Protein AF-0000000086495691 (afdb_homodimer)

Solvent-accessible surface area (backbone atoms only — not comparable to full-atom values): 23173 Å² total; per-residue (Å²): 130,81,84,88,85,72,101,74,79,90,79,76,67,98,78,79,93,77,73,92,77,75,76,81,82,72,72,68,69,74,76,72,79,73,73,76,69,79,69,71,74,72,60,73,50,77,69,50,54,50,49,50,48,52,53,35,53,52,53,43,46,58,61,35,31,9,82,82,82,68,39,54,34,50,71,20,23,19,36,39,56,63,48,57,54,24,21,24,16,57,48,33,48,56,29,66,34,91,81,71,68,43,51,45,39,91,83,81,54,50,74,47,57,33,38,15,44,28,60,51,53,34,54,42,36,56,40,46,33,73,77,34,58,87,60,44,74,53,69,71,55,53,53,53,31,59,72,48,34,71,79,68,96,57,48,55,43,50,48,66,59,52,47,42,72,73,59,44,66,66,65,71,72,61,69,82,68,80,80,79,79,78,82,80,80,81,74,81,79,131,128,85,81,87,81,82,85,71,72,93,71,79,69,85,75,71,90,79,72,84,76,75,68,71,70,73,64,71,64,72,71,73,76,71,71,75,68,76,71,68,72,71,58,72,53,78,69,52,53,52,50,50,47,51,52,33,52,51,53,44,48,59,60,35,31,10,80,83,82,67,40,54,34,51,70,19,23,19,35,40,54,64,47,58,53,25,21,24,15,56,48,33,48,57,29,66,34,90,80,72,67,42,50,46,40,92,84,82,54,50,74,47,57,32,38,16,44,28,62,52,54,33,52,41,35,56,41,46,34,74,76,35,58,88,62,43,74,52,68,71,56,52,53,53,30,57,70,46,34,71,77,67,98,56,47,54,43,51,48,68,60,53,46,42,71,72,60,44,66,66,65,70,73,62,70,81,68,80,80,80,80,77,80,81,80,80,75,78,79,130

Structure (mmCIF, N/CA/C/O backbone):
data_AF-0000000086495691-model_v1
#
loop_
_entity.id
_entity.type
_entity.pdbx_description
1 polymer 'RING-type domain-containing protein'
#
loop_
_atom_site.group_PDB
_atom_site.id
_atom_site.type_symbol
_atom_site.label_atom_id
_atom_site.label_alt_id
_atom_site.label_comp_id
_atom_site.label_asym_id
_atom_site.label_entity_id
_atom_site.label_seq_id
_atom_site.pdbx_PDB_ins_code
_atom_site.Cartn_x
_atom_site.Cartn_y
_atom_site.Cartn_z
_atom_site.occupancy
_atom_site.B_iso_or_equiv
_atom_site.auth_seq_id
_atom_site.auth_comp_id
_atom_site.auth_asym_id
_atom_site.auth_atom_id
_atom_site.pdbx_PDB_model_num
ATOM 1 N N . MET A 1 1 ? 31.141 -42.781 85.125 1 20.14 1 MET A N 1
ATOM 2 C CA . MET A 1 1 ? 31.484 -44.062 84.562 1 20.14 1 MET A CA 1
ATOM 3 C C . MET A 1 1 ? 30.828 -44.25 83.188 1 20.14 1 MET A C 1
ATOM 5 O O . MET A 1 1 ? 31.188 -45.188 82.438 1 20.14 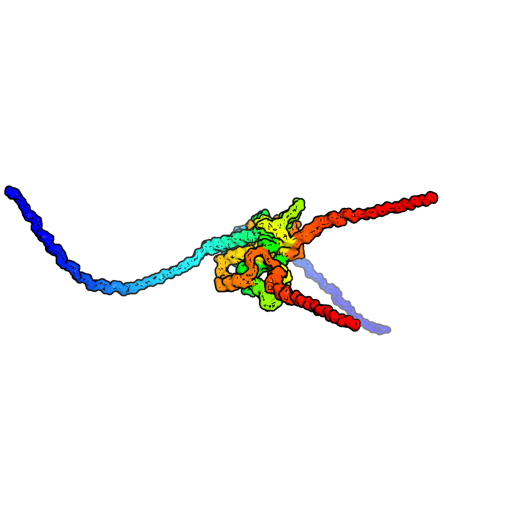1 MET A O 1
ATOM 9 N N . MET A 1 2 ? 29.578 -43.781 83.125 1 19.11 2 MET A N 1
ATOM 10 C CA . MET A 1 2 ? 28.844 -44.812 82.375 1 19.11 2 MET A CA 1
ATOM 11 C C . MET A 1 2 ? 29.406 -44.938 80.938 1 19.11 2 MET A C 1
ATOM 13 O O . MET A 1 2 ? 30.094 -44.031 80.438 1 19.11 2 MET A O 1
ATOM 17 N N . GLY A 1 3 ? 28.469 -45.281 80 1 18.02 3 GLY A N 1
ATOM 18 C CA . GLY A 1 3 ? 28.328 -46.469 79.188 1 18.02 3 GLY A CA 1
ATOM 19 C C . GLY A 1 3 ? 29.031 -46.344 77.812 1 18.02 3 GLY A C 1
ATOM 20 O O . GLY A 1 3 ? 29.453 -45.25 77.438 1 18.02 3 GLY A O 1
ATOM 21 N N . ASP A 1 4 ? 28.5 -47 76.812 1 19.67 4 ASP A N 1
ATOM 22 C CA . ASP A 1 4 ? 28.812 -48.156 76 1 19.67 4 ASP A CA 1
ATOM 23 C C . ASP A 1 4 ? 29.469 -47.781 74.688 1 19.67 4 ASP A C 1
ATOM 25 O O . ASP A 1 4 ? 29.453 -46.625 74.312 1 19.67 4 ASP A O 1
ATOM 29 N N . LEU A 1 5 ? 29.062 -48.375 73.5 1 20.38 5 LEU A N 1
ATOM 30 C CA . LEU A 1 5 ? 29.547 -49.469 72.625 1 20.38 5 LEU A CA 1
ATOM 31 C C . LEU A 1 5 ? 30 -48.906 71.25 1 20.38 5 LEU A C 1
ATOM 33 O O . LEU A 1 5 ? 31.125 -49.125 70.812 1 20.38 5 LEU A O 1
ATOM 37 N N . ASP A 1 6 ? 29.078 -48.969 70.125 1 16.78 6 ASP A N 1
ATOM 38 C CA . ASP A 1 6 ? 29.219 -49.969 69.125 1 16.78 6 ASP A CA 1
ATOM 39 C C . ASP A 1 6 ? 29.828 -49.375 67.812 1 16.78 6 ASP A C 1
ATOM 41 O O . ASP A 1 6 ? 30.469 -50.094 67.062 1 16.78 6 ASP A O 1
ATOM 45 N N . LEU A 1 7 ? 29.359 -48.062 67.25 1 20.22 7 LEU A N 1
ATOM 46 C CA . LEU A 1 7 ? 28.938 -48.125 65.875 1 20.22 7 LEU A CA 1
ATOM 47 C C . LEU A 1 7 ? 30.125 -48.219 64.938 1 20.22 7 LEU A C 1
ATOM 49 O O . LEU A 1 7 ? 30.891 -47.281 64.812 1 20.22 7 LEU A O 1
ATOM 53 N N . LEU A 1 8 ? 30.766 -49.312 64.562 1 20.94 8 LEU A N 1
ATOM 54 C CA . LEU A 1 8 ? 31.938 -50.031 64.062 1 20.94 8 LEU A CA 1
ATOM 55 C C . LEU A 1 8 ? 32.156 -49.719 62.594 1 20.94 8 LEU A C 1
ATOM 57 O O . LEU A 1 8 ? 33.25 -49.375 62.188 1 20.94 8 LEU A O 1
ATOM 61 N N . GLU A 1 9 ? 31.375 -50.375 61.562 1 19.28 9 GLU A N 1
ATOM 62 C CA . GLU A 1 9 ? 31.875 -51.344 60.594 1 19.28 9 GLU A CA 1
ATOM 63 C C . GLU A 1 9 ? 32.344 -50.656 59.312 1 19.28 9 GLU A C 1
ATOM 65 O O . GLU A 1 9 ? 33.438 -50.969 58.812 1 19.28 9 GLU A O 1
ATOM 70 N N . MET A 1 10 ? 31.422 -50.031 58.281 1 19.59 10 MET A N 1
ATOM 71 C CA . MET A 1 10 ? 31.281 -50.625 56.938 1 19.59 10 MET A CA 1
ATOM 72 C C . MET A 1 10 ? 32.281 -50 55.969 1 19.59 10 MET A C 1
ATOM 74 O O . MET A 1 10 ? 32.031 -49.938 54.781 1 19.59 10 MET A O 1
ATOM 78 N N . LYS A 1 11 ? 33.469 -49.438 56.219 1 19.22 11 LYS A N 1
ATOM 79 C CA . LYS A 1 11 ? 34.344 -48.656 55.375 1 19.22 11 LYS A CA 1
ATOM 80 C C . LYS A 1 11 ? 34.844 -49.438 54.188 1 19.22 11 LYS A C 1
ATOM 82 O O . LYS A 1 11 ? 35.531 -48.906 53.312 1 19.22 11 LYS A O 1
ATOM 87 N N . ARG A 1 12 ? 35.031 -50.812 54.281 1 19.59 12 ARG A N 1
ATOM 88 C CA . ARG A 1 12 ? 36.25 -51.375 53.656 1 19.59 12 ARG A CA 1
ATOM 89 C C . ARG A 1 12 ? 36.094 -51.469 52.125 1 19.59 12 ARG A C 1
ATOM 91 O O . ARG A 1 12 ? 37.094 -51.312 51.406 1 19.59 12 ARG A O 1
ATOM 98 N N . VAL A 1 13 ? 34.938 -52.031 51.5 1 21.47 13 VAL A N 1
ATOM 99 C CA . VAL A 1 13 ? 35.219 -53.156 50.625 1 21.47 13 VAL A CA 1
ATOM 100 C C . VAL A 1 13 ? 35.531 -52.656 49.219 1 21.47 13 VAL A C 1
ATOM 102 O O . VAL A 1 13 ? 36.031 -53.406 48.375 1 21.47 13 VAL A O 1
ATOM 105 N N . MET A 1 14 ? 35.031 -51.531 48.562 1 22.66 14 MET A N 1
ATOM 106 C CA . MET A 1 14 ? 34.594 -51.844 47.188 1 22.66 14 MET A CA 1
ATOM 107 C C . MET A 1 14 ? 35.781 -52 46.281 1 22.66 14 MET A C 1
ATOM 109 O O . MET A 1 14 ? 36.531 -51.062 46.062 1 22.66 14 MET A O 1
ATOM 113 N N . SER A 1 15 ? 36.406 -53.281 46.031 1 21.69 15 SER A N 1
ATOM 114 C CA . SER A 1 15 ? 37.594 -53.969 45.562 1 21.69 15 SER A CA 1
ATOM 115 C C . SER A 1 15 ? 37.812 -53.719 44.062 1 21.69 15 SER A C 1
ATOM 117 O O . SER A 1 15 ? 38.906 -53.312 43.656 1 21.69 15 SER A O 1
ATOM 119 N N . THR A 1 16 ? 37.375 -54.594 43.094 1 22.39 16 THR A N 1
ATOM 120 C CA . THR A 1 16 ? 38.125 -55.5 42.219 1 22.39 16 THR A CA 1
ATOM 121 C C . THR A 1 16 ? 38.188 -54.969 40.812 1 22.39 16 THR A C 1
ATOM 123 O O . THR A 1 16 ? 39.156 -55.219 40.094 1 22.39 16 THR A O 1
ATOM 126 N N . GLU A 1 17 ? 37.125 -54.562 39.906 1 23.66 17 GLU A N 1
ATOM 127 C CA . GLU A 1 17 ? 36.906 -55.188 38.625 1 23.66 17 GLU A CA 1
ATOM 128 C C . GLU A 1 17 ? 37.656 -54.469 37.531 1 23.66 17 GLU A C 1
ATOM 130 O O . GLU A 1 17 ? 37.188 -53.438 37 1 23.66 17 GLU A O 1
ATOM 135 N N . ALA A 1 18 ? 38.969 -54.062 37.531 1 25.33 18 ALA A N 1
ATOM 136 C CA . ALA A 1 18 ? 39.688 -53.156 36.625 1 25.33 18 ALA A CA 1
ATOM 137 C C . ALA A 1 18 ? 40.031 -53.844 35.312 1 25.33 18 ALA A C 1
ATOM 139 O O . ALA A 1 18 ? 40.625 -53.25 34.406 1 25.33 18 ALA A O 1
ATOM 140 N N . THR A 1 19 ? 39.906 -55.25 35.219 1 24.48 19 THR A N 1
ATOM 141 C CA . THR A 1 19 ? 40.938 -55.875 34.375 1 24.48 19 THR A CA 1
ATOM 142 C C . THR A 1 19 ? 40.656 -55.625 32.906 1 24.48 19 THR A C 1
ATOM 144 O O . THR A 1 19 ? 41.594 -55.406 32.125 1 24.48 19 THR A O 1
ATOM 147 N N . SER A 1 20 ? 39.469 -55.938 32.219 1 24.11 20 SER A N 1
ATOM 148 C CA . SER A 1 20 ? 39.375 -56.656 30.969 1 24.11 20 SER A CA 1
ATOM 149 C C . SER A 1 20 ? 39.562 -55.75 29.766 1 24.11 20 SER A C 1
ATOM 151 O O . SER A 1 20 ? 38.625 -55.062 29.328 1 24.11 20 SER A O 1
ATOM 153 N N . ALA A 1 21 ? 40.656 -54.906 29.562 1 25.94 21 ALA A N 1
ATOM 154 C CA . ALA A 1 21 ? 41 -53.875 28.562 1 25.94 21 ALA A CA 1
ATOM 155 C C . ALA A 1 21 ? 41.312 -54.531 27.219 1 25.94 21 ALA A C 1
ATOM 157 O O . ALA A 1 21 ? 41.625 -53.812 26.25 1 25.94 21 ALA A O 1
ATOM 158 N N . GLU A 1 22 ? 41.562 -55.875 27.25 1 24.34 22 GLU A N 1
ATOM 159 C CA . GLU A 1 22 ? 42.438 -56.375 26.203 1 24.34 22 GLU A CA 1
ATOM 160 C C . GLU A 1 22 ? 41.812 -56.219 24.812 1 24.34 22 GLU A C 1
ATOM 162 O O . GLU A 1 22 ? 42.5 -55.844 23.859 1 24.34 22 GLU A O 1
ATOM 167 N N . GLU A 1 23 ? 40.75 -56.969 24.469 1 24.14 23 GLU A N 1
ATOM 168 C CA . GLU A 1 23 ? 40.656 -57.719 23.203 1 24.14 23 GLU A CA 1
ATOM 169 C C . GLU A 1 23 ? 40.281 -56.781 22.047 1 24.14 23 GLU A C 1
ATOM 171 O O . GLU A 1 23 ? 40.906 -56.844 20.984 1 24.14 23 GLU A O 1
ATOM 176 N N . GLU A 1 24 ? 39.031 -56.344 21.797 1 25.7 24 GLU A N 1
ATOM 177 C CA . GLU A 1 24 ? 38.281 -56.562 20.562 1 25.7 24 GLU A CA 1
ATOM 178 C C . GLU A 1 24 ? 38.531 -55.406 19.578 1 25.7 24 GLU A C 1
ATOM 180 O O . GLU A 1 24 ? 37.812 -55.25 18.609 1 25.7 24 GLU A O 1
ATOM 185 N N . THR A 1 25 ? 39.594 -54.594 19.75 1 26.66 25 THR A N 1
ATOM 186 C CA . THR A 1 25 ? 39.5 -53.344 18.984 1 26.66 25 THR A CA 1
ATOM 187 C C . THR A 1 25 ? 39.844 -53.594 17.516 1 26.66 25 THR A C 1
ATOM 189 O O . THR A 1 25 ? 40.594 -52.844 16.906 1 26.66 25 THR A O 1
ATOM 192 N N . GLN A 1 26 ? 40 -54.906 17.094 1 24.83 26 GLN A N 1
ATOM 193 C CA . GLN A 1 26 ? 40.469 -55.281 15.75 1 24.83 26 GLN A CA 1
ATOM 194 C C . GLN A 1 26 ? 39.625 -54.625 14.672 1 24.83 26 GLN A C 1
ATOM 196 O O . GLN A 1 26 ? 40 -54.625 13.5 1 24.83 26 GLN A O 1
ATOM 201 N N . LEU A 1 27 ? 38.312 -54.531 14.789 1 25.34 27 LEU A N 1
ATOM 202 C CA . LEU A 1 27 ? 37.406 -54.656 13.664 1 25.34 27 LEU A CA 1
ATOM 203 C C . LEU A 1 27 ? 37.469 -53.406 12.773 1 25.34 27 LEU A C 1
ATOM 205 O O . LEU A 1 27 ? 36.812 -53.344 11.75 1 25.34 27 LEU A O 1
ATOM 209 N N . LYS A 1 28 ? 38.156 -52.312 13.039 1 24.88 28 LYS A N 1
ATOM 210 C CA . LYS A 1 28 ? 37.531 -51.094 12.539 1 24.88 28 LYS A CA 1
ATOM 211 C C . LYS A 1 28 ? 37.719 -50.969 11.031 1 24.88 28 LYS A C 1
ATOM 213 O O . LYS A 1 28 ? 37.188 -50.031 10.414 1 24.88 28 LYS A O 1
ATOM 218 N N . ARG A 1 29 ? 38.875 -51.375 10.531 1 26.84 29 ARG A N 1
ATOM 219 C CA . ARG A 1 29 ? 39.25 -50.5 9.438 1 26.84 29 ARG A CA 1
ATOM 220 C C . ARG A 1 29 ? 38.375 -50.719 8.211 1 26.84 29 ARG A C 1
ATOM 222 O O . ARG A 1 29 ? 38.781 -50.438 7.086 1 26.84 29 ARG A O 1
ATOM 229 N N . SER A 1 30 ? 37.5 -51.594 8.188 1 25.66 30 SER A N 1
ATOM 230 C CA . SER A 1 30 ? 36.906 -51.875 6.875 1 25.66 30 SER A CA 1
ATOM 231 C C . SER A 1 30 ? 36.5 -50.562 6.184 1 25.66 30 SER A C 1
ATOM 233 O O . SER A 1 30 ? 35.656 -49.844 6.684 1 25.66 30 SER A O 1
ATOM 235 N N . ARG A 1 31 ? 37.5 -49.875 5.562 1 27.02 31 ARG A N 1
ATOM 236 C CA . ARG A 1 31 ? 37.344 -48.688 4.715 1 27.02 31 ARG A CA 1
ATOM 237 C C . ARG A 1 31 ? 36.188 -48.844 3.732 1 27.02 31 ARG A C 1
ATOM 239 O O . ARG A 1 31 ? 36.25 -49.75 2.867 1 27.02 31 ARG A O 1
ATOM 246 N N . SER A 1 32 ? 35 -48.75 4.145 1 26.91 32 SER A N 1
ATOM 247 C CA . SER A 1 32 ? 33.75 -48.812 3.373 1 26.91 32 SER A CA 1
ATOM 248 C C . SER A 1 32 ? 33.875 -47.938 2.113 1 26.91 32 SER A C 1
ATOM 250 O O . SER A 1 32 ? 34.281 -46.781 2.178 1 26.91 32 SER A O 1
ATOM 252 N N . ARG A 1 33 ? 34.344 -48.438 0.915 1 29.81 33 ARG A N 1
ATOM 253 C CA . ARG A 1 33 ? 34.125 -47.969 -0.448 1 29.81 33 ARG A CA 1
ATOM 254 C C . ARG A 1 33 ? 32.75 -47.281 -0.575 1 29.81 33 ARG A C 1
ATOM 256 O O . ARG A 1 33 ? 31.719 -47.938 -0.586 1 29.81 33 ARG A O 1
ATOM 263 N N . SER A 1 34 ? 32.562 -46.188 0.13 1 28.75 34 SER A N 1
ATOM 264 C CA . SER A 1 34 ? 31.312 -45.438 -0.018 1 28.75 34 SER A CA 1
ATOM 265 C C . SER A 1 34 ? 30.922 -45.312 -1.484 1 28.75 34 SER A C 1
ATOM 267 O O . SER A 1 34 ? 31.734 -44.906 -2.32 1 28.75 34 SER A O 1
ATOM 269 N N . VAL A 1 35 ? 30.141 -46.281 -2.164 1 30.66 35 VAL A N 1
ATOM 270 C CA . VAL A 1 35 ? 29.359 -46.156 -3.383 1 30.66 35 VAL A CA 1
ATOM 271 C C . VAL A 1 35 ? 28.812 -44.719 -3.49 1 30.66 35 VAL A C 1
ATOM 273 O O . VAL A 1 35 ? 28.188 -44.219 -2.555 1 30.66 35 VAL A O 1
ATOM 276 N N . ILE A 1 36 ? 29.547 -43.875 -4.07 1 32.28 36 ILE A N 1
ATOM 277 C CA . ILE A 1 36 ? 29.062 -42.562 -4.516 1 32.28 36 ILE A CA 1
ATOM 278 C C . ILE A 1 36 ? 27.672 -42.719 -5.133 1 32.28 36 ILE A C 1
ATOM 280 O O . ILE A 1 36 ? 27.516 -43.312 -6.203 1 32.28 36 ILE A O 1
ATOM 284 N N . ARG A 1 37 ? 26.594 -43.219 -4.434 1 30.25 37 ARG A N 1
ATOM 285 C CA . ARG A 1 37 ? 25.25 -43.031 -4.969 1 30.25 37 ARG A CA 1
ATOM 286 C C . ARG A 1 37 ? 25.094 -41.656 -5.598 1 30.25 37 ARG A C 1
ATOM 288 O O . ARG A 1 37 ? 25.391 -40.656 -4.969 1 30.25 37 ARG A O 1
ATOM 295 N N . HIS A 1 38 ? 25.203 -41.562 -6.953 1 33.06 38 HIS A N 1
ATOM 296 C CA . HIS A 1 38 ? 24.703 -40.438 -7.738 1 33.06 38 HIS A CA 1
ATOM 297 C C . HIS A 1 38 ? 23.422 -39.875 -7.141 1 33.06 38 HIS A C 1
ATOM 299 O O . HIS A 1 38 ? 22.391 -40.562 -7.113 1 33.06 38 HIS A O 1
ATOM 305 N N . GLN A 1 39 ? 23.484 -39.281 -5.965 1 33.03 39 GLN A N 1
ATOM 306 C CA . GLN A 1 39 ? 22.328 -38.562 -5.477 1 33.03 39 GLN A CA 1
ATOM 307 C C . GLN A 1 39 ? 21.641 -37.781 -6.598 1 33.03 39 GLN A C 1
ATOM 309 O O . GLN A 1 39 ? 22.25 -36.875 -7.184 1 33.03 39 GLN A O 1
ATOM 314 N N . HIS A 1 40 ? 20.859 -38.406 -7.496 1 32.75 40 HIS A N 1
ATOM 315 C CA . HIS A 1 40 ? 19.922 -37.625 -8.289 1 32.75 40 HIS A CA 1
ATOM 316 C C . HIS A 1 40 ? 19.328 -36.469 -7.48 1 32.75 40 HIS A C 1
ATOM 318 O O . HIS A 1 40 ? 18.781 -36.688 -6.402 1 32.75 40 HIS A O 1
ATOM 324 N N . GLN A 1 41 ? 20 -35.375 -7.285 1 35.91 41 GLN A N 1
ATOM 325 C CA . GLN A 1 41 ? 19.312 -34.188 -6.801 1 35.91 41 GLN A CA 1
ATOM 326 C C . GLN A 1 41 ? 17.859 -34.188 -7.223 1 35.91 41 GLN A C 1
ATOM 328 O O . GLN A 1 41 ? 17.547 -34.094 -8.414 1 35.91 41 GLN A O 1
ATOM 333 N N . HIS A 1 42 ? 17.016 -35 -6.672 1 35.69 42 HIS A N 1
ATOM 334 C CA . HIS A 1 42 ? 15.57 -34.844 -6.84 1 35.69 42 HIS A CA 1
ATOM 335 C C . HIS A 1 42 ? 15.188 -33.344 -6.871 1 35.69 42 HIS A C 1
ATOM 337 O O . HIS A 1 42 ? 15.383 -32.625 -5.891 1 35.69 42 HIS A O 1
ATOM 343 N N . PHE A 1 43 ? 15.359 -32.625 -7.965 1 39.59 43 PHE A N 1
ATOM 344 C CA . PHE A 1 43 ? 14.594 -31.391 -8.148 1 39.59 43 PHE A CA 1
ATOM 345 C C . PHE A 1 43 ? 13.25 -31.484 -7.438 1 39.59 43 PHE A C 1
ATOM 347 O O . PHE A 1 43 ? 12.594 -32.531 -7.473 1 39.59 43 PHE A O 1
ATOM 354 N N . PRO A 1 44 ? 13.094 -30.781 -6.391 1 43.75 44 PRO A N 1
ATOM 355 C CA . PRO A 1 44 ? 11.766 -31 -5.82 1 43.75 44 PRO A CA 1
ATOM 356 C C . PRO A 1 44 ? 10.727 -31.391 -6.871 1 43.75 44 PRO A C 1
ATOM 358 O O . PRO A 1 44 ? 10.766 -30.891 -7.996 1 43.75 44 PRO A O 1
ATOM 361 N N . ALA A 1 45 ? 10.25 -32.562 -6.988 1 46.72 45 ALA A N 1
ATOM 362 C CA . ALA A 1 45 ? 9.258 -33.156 -7.883 1 46.72 45 ALA A CA 1
ATOM 363 C C . ALA A 1 45 ? 8.203 -32.125 -8.297 1 46.72 45 ALA A C 1
ATOM 365 O O . ALA A 1 45 ? 8.023 -31.109 -7.613 1 46.72 45 ALA A O 1
ATOM 366 N N . ALA A 1 46 ? 7.812 -32.062 -9.578 1 52.34 46 ALA A N 1
ATOM 367 C CA . ALA A 1 46 ? 6.719 -31.297 -10.172 1 52.34 46 ALA A CA 1
ATOM 368 C C . ALA A 1 46 ? 5.637 -30.984 -9.141 1 52.34 46 ALA A C 1
ATOM 370 O O . ALA A 1 46 ? 5.086 -29.891 -9.117 1 52.34 46 ALA A O 1
ATOM 371 N N . ASP A 1 47 ? 5.398 -31.969 -8.18 1 61.47 47 ASP A N 1
ATOM 372 C CA . ASP A 1 47 ? 4.352 -31.891 -7.164 1 61.47 47 ASP A CA 1
ATOM 373 C C . ASP A 1 47 ? 4.688 -30.859 -6.098 1 61.47 47 ASP A C 1
ATOM 375 O O . ASP A 1 47 ? 3.828 -30.078 -5.688 1 61.47 47 ASP A O 1
ATOM 379 N N . ASP A 1 48 ? 6.078 -30.641 -5.777 1 73.25 48 ASP A N 1
ATOM 380 C CA . ASP A 1 48 ? 6.492 -29.719 -4.723 1 73.25 48 ASP A CA 1
ATOM 381 C C . ASP A 1 48 ? 6.402 -28.266 -5.191 1 73.25 48 ASP A C 1
ATOM 383 O O . ASP A 1 48 ? 5.984 -27.391 -4.434 1 73.25 48 ASP A O 1
ATOM 387 N N . SER A 1 49 ? 6.762 -28.141 -6.473 1 76.69 49 SER A N 1
ATOM 388 C CA . SER A 1 49 ? 6.719 -26.781 -7.02 1 76.69 49 SER A CA 1
ATOM 389 C C . SER A 1 49 ? 5.293 -26.25 -7.055 1 76.69 49 SER A C 1
ATOM 391 O O . SER A 1 49 ? 5.055 -25.078 -6.734 1 76.69 49 SER A O 1
ATOM 393 N N . ASN A 1 50 ? 4.441 -27.141 -7.359 1 82.75 50 ASN A N 1
ATOM 394 C CA . ASN A 1 50 ? 3.045 -26.719 -7.426 1 82.75 50 ASN A CA 1
ATOM 395 C C . ASN A 1 50 ? 2.494 -26.391 -6.043 1 82.75 50 ASN A C 1
ATOM 397 O O . ASN A 1 50 ? 1.686 -25.469 -5.898 1 82.75 50 ASN A O 1
ATOM 401 N N . VAL A 1 51 ? 3.047 -27.109 -5.074 1 88.56 51 VAL A N 1
ATOM 402 C CA . VAL A 1 51 ? 2.6 -26.859 -3.711 1 88.56 51 VAL A CA 1
ATOM 403 C C . VAL A 1 51 ? 3.111 -25.484 -3.252 1 88.56 51 VAL A C 1
ATOM 405 O O . VAL A 1 51 ? 2.395 -24.75 -2.58 1 88.56 51 VAL A O 1
ATOM 408 N N . ILE A 1 52 ? 4.352 -25.188 -3.598 1 91.19 52 ILE A N 1
ATOM 409 C CA . ILE A 1 52 ? 4.945 -23.922 -3.193 1 91.19 52 ILE A CA 1
ATOM 410 C C . ILE A 1 52 ? 4.219 -22.766 -3.881 1 91.19 52 ILE A C 1
ATOM 412 O O . ILE A 1 52 ? 3.945 -21.734 -3.26 1 91.19 52 ILE A O 1
ATOM 416 N N . ILE A 1 53 ? 3.91 -22.969 -5.125 1 92 53 ILE A N 1
ATOM 417 C CA . ILE A 1 53 ? 3.215 -21.938 -5.871 1 92 53 ILE A CA 1
ATOM 418 C C . ILE A 1 53 ? 1.829 -21.703 -5.273 1 92 53 ILE A C 1
ATOM 420 O O . ILE A 1 53 ? 1.41 -20.562 -5.078 1 92 53 ILE A O 1
ATOM 424 N N . SER A 1 54 ? 1.165 -22.812 -4.992 1 92.62 54 SER A N 1
ATOM 425 C CA . SER A 1 54 ? -0.169 -22.703 -4.41 1 92.62 54 SER A CA 1
ATOM 426 C C . SER A 1 54 ? -0.125 -21.984 -3.061 1 92.62 54 SER A C 1
ATOM 428 O O . SER A 1 54 ? -0.948 -21.109 -2.783 1 92.62 54 SER A O 1
ATOM 430 N N . SER A 1 55 ? 0.827 -22.328 -2.238 1 95.88 55 SER A N 1
ATOM 431 C CA . SER A 1 55 ? 0.978 -21.703 -0.934 1 95.88 55 SER A CA 1
ATOM 432 C C . SER A 1 55 ? 1.324 -20.219 -1.075 1 95.88 55 SER A C 1
ATOM 434 O O . SER A 1 55 ? 0.865 -19.391 -0.287 1 95.88 55 SER A O 1
ATOM 436 N N . THR A 1 56 ? 2.145 -19.938 -2.025 1 96.94 56 THR A N 1
ATOM 437 C CA . THR A 1 56 ? 2.516 -18.547 -2.309 1 96.94 56 THR A CA 1
ATOM 438 C C . THR A 1 56 ? 1.295 -17.734 -2.727 1 96.94 56 THR A C 1
ATOM 440 O O . THR A 1 56 ? 1.063 -16.641 -2.207 1 96.94 56 THR A O 1
ATOM 443 N N . LEU A 1 57 ? 0.518 -18.25 -3.639 1 96.44 57 LEU A N 1
ATOM 444 C CA . LEU A 1 57 ? -0.676 -17.547 -4.094 1 96.44 57 LEU A CA 1
ATOM 445 C C . LEU A 1 57 ? -1.662 -17.344 -2.949 1 96.44 57 LEU A C 1
ATOM 447 O O . LEU A 1 57 ? -2.311 -16.297 -2.855 1 96.44 57 LEU A O 1
ATOM 451 N N . ASP A 1 58 ? -1.72 -18.359 -2.031 1 97.38 58 ASP A N 1
ATOM 452 C CA . ASP A 1 58 ? -2.576 -18.234 -0.856 1 97.38 58 ASP A CA 1
ATOM 453 C C . ASP A 1 58 ? -2.117 -17.078 0.037 1 97.38 58 ASP A C 1
ATOM 455 O O . ASP A 1 58 ? -2.938 -16.312 0.533 1 97.38 58 ASP A O 1
ATOM 459 N N . ALA A 1 59 ? -0.865 -17.016 0.237 1 97.94 59 ALA A N 1
ATOM 460 C CA . ALA A 1 59 ? -0.309 -15.969 1.093 1 97.94 59 ALA A CA 1
ATOM 461 C C . ALA A 1 59 ? -0.526 -14.586 0.482 1 97.94 59 ALA A C 1
ATOM 463 O O . ALA A 1 59 ? -0.83 -13.625 1.194 1 97.94 59 ALA A O 1
ATOM 464 N N . ILE A 1 60 ? -0.355 -14.469 -0.779 1 98.31 60 ILE A N 1
ATOM 465 C CA . ILE A 1 60 ? -0.564 -13.195 -1.462 1 98.31 60 ILE A CA 1
ATOM 466 C C . ILE A 1 60 ? -2.041 -12.812 -1.397 1 98.31 60 ILE A C 1
ATOM 468 O O . ILE A 1 60 ? -2.377 -11.648 -1.178 1 98.31 60 ILE A O 1
ATOM 472 N N . LEU A 1 61 ? -2.873 -13.82 -1.605 1 98.25 61 LEU A N 1
ATOM 473 C CA . LEU A 1 61 ? -4.309 -13.602 -1.466 1 98.25 61 LEU A CA 1
ATOM 474 C C . LEU A 1 61 ? -4.645 -13.047 -0.086 1 98.25 61 LEU A C 1
ATOM 476 O O . LEU A 1 61 ? -5.41 -12.086 0.032 1 98.25 61 LEU A O 1
ATOM 480 N N . ASP A 1 62 ? -4.07 -13.617 0.917 1 98.31 62 ASP A N 1
ATOM 481 C CA . ASP A 1 62 ? -4.312 -13.156 2.283 1 98.31 62 ASP A CA 1
ATOM 482 C C . ASP A 1 62 ? -3.902 -11.695 2.455 1 98.31 62 ASP A C 1
ATOM 484 O O . ASP A 1 62 ? -4.57 -10.938 3.158 1 98.31 62 ASP A O 1
ATOM 488 N N . ALA A 1 63 ? -2.84 -11.266 1.793 1 98.25 63 ALA A N 1
ATOM 489 C CA . ALA A 1 63 ? -2.297 -9.914 1.919 1 98.25 63 ALA A CA 1
ATOM 490 C C . ALA A 1 63 ? -3.252 -8.883 1.329 1 98.25 63 ALA A C 1
ATOM 492 O O . ALA A 1 63 ? -3.219 -7.707 1.707 1 98.25 63 ALA A O 1
ATOM 493 N N . VAL A 1 64 ? -4.168 -9.336 0.409 1 98.62 64 VAL A N 1
ATOM 494 C CA . VA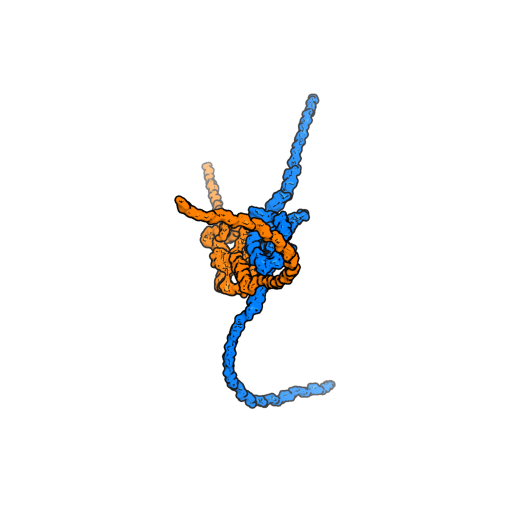L A 1 64 ? -5.07 -8.391 -0.237 1 98.62 64 VAL A CA 1
ATOM 495 C C . VAL A 1 64 ? -6.52 -8.773 0.051 1 98.62 64 VAL A C 1
ATOM 497 O O . VAL A 1 64 ? -7.406 -8.555 -0.778 1 98.62 64 VAL A O 1
ATOM 500 N N . THR A 1 65 ? -6.699 -9.422 1.125 1 98.75 65 THR A N 1
ATOM 501 C CA . THR A 1 65 ? -8.047 -9.711 1.615 1 98.75 65 THR A CA 1
ATOM 502 C C . THR A 1 65 ? -8.531 -8.586 2.531 1 98.75 65 THR A C 1
ATOM 504 O O . THR A 1 65 ? -7.816 -8.164 3.439 1 98.75 65 THR A O 1
ATOM 507 N N . CYS A 1 66 ? -9.664 -8.086 2.234 1 98.69 66 CYS A N 1
ATOM 508 C CA . CYS A 1 66 ? -10.281 -7.047 3.051 1 98.69 66 CYS A CA 1
ATOM 509 C C . CYS A 1 66 ? -10.688 -7.594 4.414 1 98.69 66 CYS A C 1
ATOM 511 O O . CYS A 1 66 ? -11.438 -8.562 4.496 1 98.69 66 CYS A O 1
ATOM 513 N N . SER A 1 67 ? -10.32 -6.996 5.457 1 98.38 67 SER A N 1
ATOM 514 C CA . SER A 1 67 ? -10.602 -7.508 6.797 1 98.38 67 SER A CA 1
ATOM 515 C C . SER A 1 67 ? -12.055 -7.258 7.188 1 98.38 67 SER A C 1
ATOM 517 O O . SER A 1 67 ? -12.539 -7.805 8.18 1 98.38 67 SER A O 1
ATOM 519 N N . ILE A 1 68 ? -12.734 -6.414 6.5 1 98.19 68 ILE A N 1
ATOM 520 C CA . ILE A 1 68 ? -14.125 -6.102 6.828 1 98.19 68 ILE A CA 1
ATOM 521 C C . ILE A 1 68 ? -15.047 -7.145 6.207 1 98.19 68 ILE A C 1
ATOM 523 O O . ILE A 1 68 ? -15.867 -7.754 6.902 1 98.19 68 ILE A O 1
ATOM 527 N N . CYS A 1 69 ? -14.93 -7.414 4.938 1 98.44 69 CYS A N 1
ATOM 528 C CA . CYS A 1 69 ? -15.836 -8.344 4.266 1 98.44 69 CYS A CA 1
ATOM 529 C C . CYS A 1 69 ? -15.18 -9.711 4.098 1 98.44 69 CYS A C 1
ATOM 531 O O . CYS A 1 69 ? -15.852 -10.68 3.752 1 98.44 69 CYS A O 1
ATOM 533 N N . MET A 1 70 ? -13.898 -9.836 4.203 1 98.19 70 MET A N 1
ATOM 534 C CA . MET A 1 70 ? -13.109 -11.07 4.195 1 98.19 70 MET A CA 1
ATOM 535 C C . MET A 1 70 ? -13.023 -11.648 2.789 1 98.19 70 MET A C 1
ATOM 537 O O . MET A 1 70 ? -12.938 -12.867 2.617 1 98.19 70 MET A O 1
ATOM 541 N N . GLU A 1 71 ? -13.086 -10.789 1.813 1 98.5 71 GLU A N 1
ATOM 542 C CA . GLU A 1 71 ? -12.883 -11.133 0.408 1 98.5 71 GLU A CA 1
ATOM 543 C C . GLU A 1 71 ? -11.766 -10.289 -0.209 1 98.5 71 GLU A C 1
ATOM 545 O O . GLU A 1 71 ? -11.266 -9.359 0.424 1 98.5 71 GLU A O 1
ATOM 550 N N . LEU A 1 72 ? -11.398 -10.688 -1.446 1 98.69 72 LEU A N 1
ATOM 551 C CA . LEU A 1 72 ? -10.422 -9.891 -2.178 1 98.69 72 LEU A CA 1
ATOM 552 C C . LEU A 1 72 ? -10.859 -8.438 -2.27 1 98.69 72 LEU A C 1
ATOM 554 O O . LEU A 1 72 ? -12.039 -8.156 -2.521 1 98.69 72 LEU A O 1
ATOM 558 N N . VAL A 1 73 ? -9.93 -7.559 -2.08 1 98.88 73 VAL A N 1
ATOM 559 C CA . VAL A 1 73 ? -10.25 -6.137 -2.078 1 98.88 73 VAL A CA 1
ATOM 560 C C . VAL A 1 73 ? -10.773 -5.719 -3.451 1 98.88 73 VAL A C 1
ATOM 562 O O . VAL A 1 73 ? -10.383 -6.297 -4.469 1 98.88 73 VAL A O 1
ATOM 565 N N . HIS A 1 74 ? -11.641 -4.762 -3.508 1 98.81 74 HIS A N 1
ATOM 566 C CA . HIS A 1 74 ? -12.195 -4.129 -4.699 1 98.81 74 HIS A CA 1
ATOM 567 C C . HIS A 1 74 ? -12.109 -2.607 -4.602 1 98.81 74 HIS A C 1
ATOM 569 O O . HIS A 1 74 ? -12.656 -2.006 -3.676 1 98.81 74 HIS A O 1
ATOM 575 N N . ASN A 1 75 ? -11.406 -2.025 -5.66 1 98.75 75 ASN A N 1
ATOM 576 C CA . ASN A 1 75 ? -11.117 -0.597 -5.586 1 98.75 75 ASN A CA 1
ATOM 577 C C . ASN A 1 75 ? -10.547 -0.211 -4.223 1 98.75 75 ASN A C 1
ATOM 579 O O . ASN A 1 75 ? -11.109 0.628 -3.523 1 98.75 75 ASN A O 1
ATOM 583 N N . ALA A 1 76 ? -9.422 -0.79 -3.99 1 98.88 76 ALA A N 1
ATOM 584 C CA . ALA A 1 76 ? -8.812 -0.841 -2.664 1 98.88 76 ALA A CA 1
ATOM 585 C C . ALA A 1 76 ? -8.344 0.543 -2.221 1 98.88 76 ALA A C 1
ATOM 587 O O . ALA A 1 76 ? -7.875 1.338 -3.041 1 98.88 76 ALA A O 1
ATOM 588 N N . VAL A 1 77 ? -8.406 0.752 -0.95 1 98.94 77 VAL A N 1
ATOM 589 C CA . VAL A 1 77 ? -7.895 1.953 -0.298 1 98.94 77 VAL A CA 1
ATOM 590 C C . VAL A 1 77 ? -7.152 1.57 0.981 1 98.94 77 VAL A C 1
ATOM 592 O O . VAL A 1 77 ? -7.312 0.459 1.49 1 98.94 77 VAL A O 1
ATOM 595 N N . SER A 1 78 ? -6.301 2.445 1.414 1 98.88 78 SER A N 1
ATOM 596 C CA . SER A 1 78 ? -5.547 2.221 2.643 1 98.88 78 SER A CA 1
ATOM 597 C C . SER A 1 78 ? -5.449 3.498 3.471 1 98.88 78 SER A C 1
ATOM 599 O O . SER A 1 78 ? -5.242 4.582 2.924 1 98.88 78 SER A O 1
ATOM 601 N N . PRO A 1 79 ? -5.648 3.398 4.781 1 98.75 79 PRO A N 1
ATOM 602 C CA . PRO A 1 79 ? -5.242 4.512 5.645 1 98.75 79 PRO A CA 1
ATOM 603 C C . PRO A 1 79 ? -3.746 4.801 5.566 1 98.75 79 PRO A C 1
ATOM 605 O O . PRO A 1 79 ? -2.932 3.873 5.566 1 98.75 79 PRO A O 1
ATOM 608 N N . CYS A 1 80 ? -3.406 5.984 5.516 1 98.31 80 CYS A N 1
ATOM 609 C CA . CYS A 1 80 ? -2.014 6.383 5.344 1 98.31 80 CYS A CA 1
ATOM 610 C C . CYS A 1 80 ? -1.179 5.977 6.555 1 98.31 80 CYS A C 1
ATOM 612 O O . CYS A 1 80 ? 0.009 5.676 6.422 1 98.31 80 CYS A O 1
ATOM 614 N N . GLN A 1 81 ? -1.741 5.875 7.676 1 97.75 81 GLN A N 1
ATOM 615 C CA . GLN A 1 81 ? -1.016 5.672 8.922 1 97.75 81 GLN A CA 1
ATOM 616 C C . GLN A 1 81 ? -0.576 4.215 9.07 1 97.75 81 GLN A C 1
ATOM 618 O O . GLN A 1 81 ? 0.405 3.926 9.766 1 97.75 81 GLN A O 1
ATOM 623 N N . CYS A 1 82 ? -1.329 3.342 8.406 1 98.25 82 CYS A N 1
ATOM 624 C CA . CYS A 1 82 ? -0.989 1.948 8.672 1 98.25 82 CYS A CA 1
ATOM 625 C C . CYS A 1 82 ? -0.939 1.142 7.379 1 98.25 82 CYS A C 1
ATOM 627 O O . CYS A 1 82 ? -0.403 0.032 7.355 1 98.25 82 CYS A O 1
ATOM 629 N N . LEU A 1 83 ? -1.467 1.5 6.367 1 98.81 83 LEU A N 1
ATOM 630 C CA . LEU A 1 83 ? -1.448 0.994 5 1 98.81 83 LEU A CA 1
ATOM 631 C C . LEU A 1 83 ? -2.104 -0.381 4.922 1 98.81 83 LEU A C 1
ATOM 633 O O . LEU A 1 83 ? -1.89 -1.119 3.957 1 98.81 83 LEU A O 1
ATOM 637 N N . HIS A 1 84 ? -2.975 -0.714 5.898 1 98.75 84 HIS A N 1
ATOM 638 C CA . HIS A 1 84 ? -3.822 -1.881 5.684 1 98.75 84 HIS A CA 1
ATOM 639 C C . HIS A 1 84 ? -4.793 -1.65 4.527 1 98.75 84 HIS A C 1
ATOM 641 O O . HIS A 1 84 ? -5.336 -0.554 4.379 1 98.75 84 HIS A O 1
ATOM 647 N N . ALA A 1 85 ? -5.043 -2.682 3.736 1 98.88 85 ALA A N 1
ATOM 648 C CA . ALA A 1 85 ? -5.855 -2.537 2.531 1 98.88 85 ALA A CA 1
ATOM 649 C C . ALA A 1 85 ? -7.297 -2.961 2.787 1 98.88 85 ALA A C 1
ATOM 651 O O . ALA A 1 85 ? -7.547 -3.979 3.439 1 98.88 85 ALA A O 1
ATOM 652 N N . PHE A 1 86 ? -8.258 -2.207 2.289 1 98.88 86 PHE A N 1
ATOM 653 C CA . PHE A 1 86 ? -9.688 -2.465 2.369 1 98.88 86 PHE A CA 1
ATOM 654 C C . PHE A 1 86 ? -10.367 -2.156 1.04 1 98.88 86 PHE A C 1
ATOM 656 O O . PHE A 1 86 ? -9.836 -1.396 0.227 1 98.88 86 PHE A O 1
ATOM 663 N N . CYS A 1 87 ? -11.523 -2.809 0.844 1 98.94 87 CYS A N 1
ATOM 664 C CA . CYS A 1 87 ? -12.367 -2.27 -0.214 1 98.94 87 CYS A CA 1
ATOM 665 C C . CYS A 1 87 ? -12.711 -0.809 0.052 1 98.94 87 CYS A C 1
ATOM 667 O O . CYS A 1 87 ? -12.953 -0.424 1.195 1 98.94 87 CYS A O 1
ATOM 669 N N . GLY A 1 88 ? -12.734 -0.036 -1.01 1 98.88 88 GLY A N 1
ATOM 670 C CA . GLY A 1 88 ? -13.203 1.33 -0.838 1 98.88 88 GLY A CA 1
ATOM 671 C C . GLY A 1 88 ? -14.594 1.413 -0.245 1 98.88 88 GLY A C 1
ATOM 672 O O . GLY A 1 88 ? -14.852 2.242 0.628 1 98.88 88 GLY A O 1
ATOM 673 N N . GLY A 1 89 ? -15.445 0.595 -0.716 1 98.75 89 GLY A N 1
ATOM 674 C CA . GLY A 1 89 ? -16.812 0.568 -0.213 1 98.75 89 GLY A CA 1
ATOM 675 C C . GLY A 1 89 ? -16.906 0.138 1.238 1 98.75 89 GLY A C 1
ATOM 676 O O . GLY A 1 89 ? -17.641 0.739 2.025 1 98.75 89 GLY A O 1
ATOM 677 N N . CYS A 1 90 ? -16.156 -0.935 1.582 1 98.44 90 CYS A N 1
ATOM 678 C CA . CYS A 1 90 ? -16.172 -1.426 2.955 1 98.44 90 CYS A CA 1
ATOM 679 C C . CYS A 1 90 ? -15.68 -0.354 3.92 1 98.44 90 CYS A C 1
ATOM 681 O O . CYS A 1 90 ? -16.297 -0.105 4.953 1 98.44 90 CYS A O 1
ATOM 683 N N . LEU A 1 91 ? -14.586 0.315 3.604 1 98.5 91 LEU A N 1
ATOM 684 C CA . LEU A 1 91 ? -14.031 1.316 4.508 1 98.5 91 LEU A CA 1
ATOM 685 C C . LEU A 1 91 ? -14.945 2.533 4.598 1 98.5 91 LEU A C 1
ATOM 687 O O . LEU A 1 91 ? -15.086 3.131 5.668 1 98.5 91 LEU A O 1
ATOM 691 N N . SER A 1 92 ? -15.492 2.918 3.48 1 97.75 92 SER A N 1
ATOM 692 C CA . SER A 1 92 ? -16.469 4.004 3.496 1 97.75 92 SER A CA 1
ATOM 693 C C . SER A 1 92 ? -17.609 3.707 4.469 1 97.75 92 SER A C 1
ATOM 695 O O . SER A 1 92 ? -17.969 4.555 5.289 1 97.75 92 SER A O 1
ATOM 697 N N . SER A 1 93 ? -18.109 2.51 4.363 1 96.38 93 SER A N 1
ATOM 698 C CA . SER A 1 93 ? -19.203 2.127 5.242 1 96.38 93 SER A CA 1
ATOM 699 C C . SER A 1 93 ? -18.766 2.102 6.703 1 96.38 93 SER A C 1
ATOM 701 O O . SER A 1 93 ? -19.531 2.457 7.598 1 96.38 93 SER A O 1
ATOM 703 N N . TRP A 1 94 ? -17.562 1.625 6.934 1 96.94 94 TRP A N 1
ATOM 704 C CA . TRP A 1 94 ? -16.984 1.585 8.273 1 96.94 94 TRP A CA 1
ATOM 705 C C . TRP A 1 94 ? -16.906 2.986 8.867 1 96.94 94 TRP A C 1
ATOM 707 O O . TRP A 1 94 ? -17.359 3.225 9.984 1 96.94 94 TRP A O 1
ATOM 717 N N . ILE A 1 95 ? -16.391 3.961 8.133 1 96.75 95 ILE A N 1
ATOM 718 C CA . ILE A 1 95 ? -16.078 5.297 8.625 1 96.75 95 ILE A CA 1
ATOM 719 C C . ILE A 1 95 ? -17.359 6.121 8.742 1 96.75 95 ILE A C 1
ATOM 721 O O . ILE A 1 95 ? -17.562 6.844 9.727 1 96.75 95 ILE A O 1
ATOM 725 N N . PHE A 1 96 ? -18.203 6.066 7.758 1 93 96 PHE A N 1
ATOM 726 C CA . PHE A 1 96 ? -19.344 6.98 7.668 1 93 96 PHE A CA 1
ATOM 727 C C . PHE A 1 96 ? -20.625 6.289 8.086 1 93 96 PHE A C 1
ATOM 729 O O . PHE A 1 96 ? -21.719 6.715 7.707 1 93 96 PHE A O 1
ATOM 736 N N . ARG A 1 97 ? -20.5 5.227 8.852 1 80.81 97 ARG A N 1
ATOM 737 C CA . ARG A 1 97 ? -21.672 4.559 9.375 1 80.81 97 ARG A CA 1
ATOM 738 C C . ARG A 1 97 ? -22.547 5.531 10.172 1 80.81 97 ARG A C 1
ATOM 740 O O . ARG A 1 97 ? -22.047 6.496 10.742 1 80.81 97 ARG A O 1
ATOM 747 N N . GLN A 1 98 ? -23.797 5.379 10.031 1 69.12 98 GLN A N 1
ATOM 748 C CA . GLN A 1 98 ? -24.797 6.23 10.664 1 69.12 98 GLN A CA 1
ATOM 749 C C . GLN A 1 98 ? -24.5 6.414 12.148 1 69.12 98 GLN A C 1
ATOM 751 O O . GLN A 1 98 ? -24.281 5.438 12.867 1 69.12 98 GLN A O 1
ATOM 756 N N . GLY A 1 99 ? -24.281 7.734 12.578 1 69.56 99 GLY A N 1
ATOM 757 C CA . GLY A 1 99 ? -24.047 8.203 13.938 1 69.56 99 GLY A CA 1
ATOM 758 C C . GLY A 1 99 ? -22.641 8.742 14.141 1 69.56 99 GLY A C 1
ATOM 759 O O . GLY A 1 99 ? -22.219 9.68 13.445 1 69.56 99 GLY A O 1
ATOM 760 N N . THR A 1 100 ? -21.844 7.844 14.859 1 75.31 100 THR A N 1
ATOM 761 C CA . THR A 1 100 ? -20.531 8.344 15.258 1 75.31 100 THR A CA 1
ATOM 762 C C . THR A 1 100 ? -19.453 7.859 14.297 1 75.31 100 THR A C 1
ATOM 764 O O . THR A 1 100 ? -19.234 6.652 14.148 1 75.31 100 THR A O 1
ATOM 767 N N . PRO A 1 101 ? -18.906 8.797 13.562 1 80.44 101 PRO A N 1
ATOM 768 C CA . PRO A 1 101 ? -17.797 8.406 12.695 1 80.44 101 PRO A CA 1
ATOM 769 C C . PRO A 1 101 ? -16.75 7.559 13.422 1 80.44 101 PRO A C 1
ATOM 771 O O . PRO A 1 101 ? -16.438 7.816 14.586 1 80.44 101 PRO A O 1
ATOM 774 N N . ARG A 1 102 ? -16.391 6.418 12.75 1 87.5 102 ARG A N 1
ATOM 775 C CA . ARG A 1 102 ? -15.32 5.566 13.25 1 87.5 102 ARG A CA 1
ATOM 776 C C . ARG A 1 102 ? -14.016 5.832 12.5 1 87.5 102 ARG A C 1
ATOM 778 O O . ARG A 1 102 ? -13.891 5.477 11.328 1 87.5 102 ARG A O 1
ATOM 785 N N . VAL A 1 103 ? -13.016 6.34 13.219 1 94.62 103 VAL A N 1
ATOM 786 C CA . VAL A 1 103 ? -11.82 6.77 12.508 1 94.62 103 VAL A CA 1
ATOM 787 C C . VAL A 1 103 ? -10.641 5.887 12.898 1 94.62 103 VAL A C 1
ATOM 789 O O . VAL A 1 103 ? -9.484 6.266 12.711 1 94.62 103 VAL A O 1
ATOM 792 N N . ASN A 1 104 ? -10.977 4.773 13.461 1 96.69 104 ASN A N 1
ATOM 793 C CA . ASN A 1 104 ? -9.93 3.787 13.742 1 96.69 104 ASN A CA 1
ATOM 794 C C . ASN A 1 104 ? -9.891 2.701 12.672 1 96.69 104 ASN A C 1
ATOM 796 O O . ASN A 1 104 ? -10.938 2.266 12.18 1 96.69 104 ASN A O 1
ATOM 800 N N . CYS A 1 105 ? -8.695 2.365 12.336 1 98 105 CYS A N 1
ATOM 801 C CA . CYS A 1 105 ? -8.516 1.322 11.336 1 98 105 CYS A CA 1
ATOM 802 C C . CYS A 1 105 ? -9.227 0.04 11.742 1 98 105 CYS A C 1
ATOM 804 O O . CYS A 1 105 ? -9.039 -0.45 12.859 1 98 105 CYS A O 1
ATOM 806 N N . PRO A 1 106 ? -9.984 -0.607 10.93 1 97.81 106 PRO A N 1
ATOM 807 C CA . PRO A 1 106 ? -10.734 -1.824 11.266 1 97.81 106 PRO A CA 1
ATOM 808 C C . PRO A 1 106 ? -9.82 -2.992 11.633 1 97.81 106 PRO A C 1
ATOM 810 O O . PRO A 1 106 ? -10.242 -3.922 12.32 1 97.81 106 PRO A O 1
ATOM 813 N N . LYS A 1 107 ? -8.594 -2.924 11.203 1 98.31 107 LYS A N 1
ATOM 814 C CA . LYS A 1 107 ? -7.707 -4.066 11.406 1 98.31 107 LYS A CA 1
ATOM 815 C C . LYS A 1 107 ? -6.789 -3.842 12.609 1 98.31 107 LYS A C 1
ATOM 817 O O . LYS A 1 107 ? -6.641 -4.723 13.453 1 98.31 107 LYS A O 1
ATOM 822 N N . CYS A 1 108 ? -6.113 -2.695 12.742 1 97.88 108 CYS A N 1
ATOM 823 C CA . CYS A 1 108 ? -5.078 -2.508 13.758 1 97.88 108 CYS A CA 1
ATOM 824 C C . CYS A 1 108 ? -5.508 -1.47 14.789 1 97.88 108 CYS A C 1
ATOM 826 O O . CYS A 1 108 ? -4.805 -1.24 15.773 1 97.88 108 CYS A O 1
ATOM 828 N N . ARG A 1 109 ? -6.543 -0.658 14.547 1 97.25 109 ARG A N 1
ATOM 829 C CA . ARG A 1 109 ? -7.211 0.271 15.453 1 97.25 109 ARG A CA 1
ATOM 830 C C . ARG A 1 109 ? -6.457 1.594 15.539 1 97.25 109 ARG A C 1
ATOM 832 O O . ARG A 1 109 ? -6.84 2.486 16.297 1 97.25 109 ARG A O 1
ATOM 839 N N . THR A 1 110 ? -5.445 1.714 14.734 1 97.06 110 THR A N 1
ATOM 840 C CA . THR A 1 110 ? -4.77 3.006 14.688 1 97.06 110 THR A CA 1
ATOM 841 C C . THR A 1 110 ? -5.723 4.098 14.203 1 97.06 110 THR A C 1
ATOM 843 O O . THR A 1 110 ? -6.562 3.854 13.336 1 97.06 110 THR A O 1
ATOM 846 N N . ASN A 1 111 ? -5.57 5.273 14.766 1 96.69 111 ASN A N 1
ATOM 847 C CA . ASN A 1 111 ? -6.371 6.418 14.336 1 96.69 111 ASN A CA 1
ATOM 848 C C . ASN A 1 111 ? -6.059 6.812 12.891 1 96.69 111 ASN A C 1
ATOM 850 O O . ASN A 1 111 ? -4.906 7.094 12.562 1 96.69 111 ASN A O 1
ATOM 854 N N . MET A 1 112 ? -7.047 6.871 12.062 1 97.19 112 MET A N 1
ATOM 855 C CA . MET A 1 112 ? -6.867 7.227 10.656 1 97.19 112 MET A CA 1
ATOM 856 C C . MET A 1 112 ? -7.152 8.711 10.43 1 97.19 112 MET A C 1
ATOM 858 O O . MET A 1 112 ? -8.164 9.227 10.906 1 97.19 112 MET A O 1
ATOM 862 N N . ARG A 1 113 ? -6.285 9.344 9.742 1 96.88 113 ARG A N 1
ATOM 863 C CA . ARG A 1 113 ? -6.473 10.758 9.422 1 96.88 113 ARG A CA 1
ATOM 864 C C . ARG A 1 113 ? -6.676 10.961 7.926 1 96.88 113 ARG A C 1
ATOM 866 O O . ARG A 1 113 ? -7.336 11.906 7.508 1 96.88 113 ARG A O 1
ATOM 873 N N . SER A 1 114 ? -6.078 10.133 7.172 1 98.25 114 SER A N 1
ATOM 874 C CA . SER A 1 114 ? -6.148 10.211 5.719 1 98.25 114 SER A CA 1
ATOM 875 C C . SER A 1 114 ? -6.188 8.82 5.09 1 98.25 114 SER A C 1
ATOM 877 O O . SER A 1 114 ? -5.766 7.84 5.711 1 98.25 114 SER A O 1
ATOM 879 N N . VAL A 1 115 ? -6.781 8.781 3.943 1 98.69 115 VAL A N 1
ATOM 880 C CA . VAL A 1 115 ? -6.957 7.543 3.188 1 98.69 115 VAL A CA 1
ATOM 881 C C . VAL A 1 115 ? -6.516 7.754 1.741 1 98.69 115 VAL A C 1
ATOM 883 O O . VAL A 1 115 ? -6.816 8.789 1.138 1 98.69 115 VAL A O 1
ATOM 886 N N . SER A 1 116 ? -5.801 6.785 1.183 1 98.81 116 SER A N 1
ATOM 887 C CA . SER A 1 116 ? -5.359 6.887 -0.206 1 98.81 116 SER A CA 1
ATOM 888 C C . SER A 1 116 ? -5.805 5.676 -1.016 1 98.81 116 SER A C 1
ATOM 890 O O . SER A 1 116 ? -5.98 4.586 -0.466 1 98.81 116 SER A O 1
ATOM 892 N N . VAL A 1 117 ? -5.969 5.93 -2.248 1 98.81 117 VAL A N 1
ATOM 893 C CA . VAL A 1 117 ? -6.25 4.84 -3.174 1 98.81 117 VAL A CA 1
ATOM 894 C C . VAL A 1 117 ? -5.031 3.92 -3.273 1 98.81 117 VAL A C 1
ATOM 896 O O . VAL A 1 117 ? -3.9 4.391 -3.396 1 98.81 117 VAL A O 1
ATOM 899 N N . ASN A 1 118 ? -5.258 2.623 -3.156 1 98.81 118 ASN A N 1
ATOM 900 C CA . ASN A 1 118 ? -4.184 1.635 -3.164 1 98.81 118 ASN A CA 1
ATOM 901 C C . ASN A 1 118 ? -4.152 0.852 -4.473 1 98.81 118 ASN A C 1
ATOM 903 O O . ASN A 1 118 ? -4.684 -0.259 -4.551 1 98.81 118 ASN A O 1
ATOM 907 N N . HIS A 1 119 ? -3.508 1.352 -5.453 1 98.31 119 HIS A N 1
ATOM 908 C CA . HIS A 1 119 ? -3.455 0.746 -6.777 1 98.31 119 HIS A CA 1
ATOM 909 C C . HIS A 1 119 ? -2.664 -0.558 -6.758 1 98.31 119 HIS A C 1
ATOM 911 O O . HIS A 1 119 ? -2.963 -1.481 -7.52 1 98.31 119 HIS A O 1
ATOM 917 N N . LEU A 1 120 ? -1.67 -0.603 -5.957 1 98.69 120 LEU A N 1
ATOM 918 C CA . LEU A 1 120 ? -0.898 -1.836 -5.848 1 98.69 120 LEU A CA 1
ATOM 919 C C . LEU A 1 120 ? -1.795 -3.006 -5.457 1 98.69 120 LEU A C 1
ATOM 921 O O . LEU A 1 120 ? -1.791 -4.047 -6.117 1 98.69 120 LEU A O 1
ATOM 925 N N . ALA A 1 121 ? -2.609 -2.82 -4.391 1 98.81 121 ALA A N 1
ATOM 926 C CA . ALA A 1 121 ? -3.537 -3.857 -3.949 1 98.81 121 ALA A CA 1
ATOM 927 C C . ALA A 1 121 ? -4.555 -4.184 -5.039 1 98.81 121 ALA A C 1
ATOM 929 O O . ALA A 1 121 ? -4.926 -5.344 -5.223 1 98.81 121 ALA A O 1
ATOM 930 N N . CYS A 1 122 ? -4.996 -3.188 -5.75 1 98.56 122 CYS A N 1
ATOM 931 C CA . CYS A 1 122 ? -5.922 -3.393 -6.859 1 98.56 122 CYS A CA 1
ATOM 932 C C . CYS A 1 122 ? -5.301 -4.273 -7.934 1 98.56 122 CYS A C 1
ATOM 934 O O . CYS A 1 122 ? -5.934 -5.219 -8.414 1 98.56 122 CYS A O 1
ATOM 936 N N . SER A 1 123 ? -4.082 -3.926 -8.289 1 98.44 123 SER A N 1
ATOM 937 C CA . SER A 1 123 ? -3.389 -4.684 -9.328 1 98.44 123 SER A CA 1
ATOM 938 C C . SER A 1 123 ? -3.205 -6.141 -8.922 1 98.44 123 SER A C 1
ATOM 940 O O . SER A 1 123 ? -3.4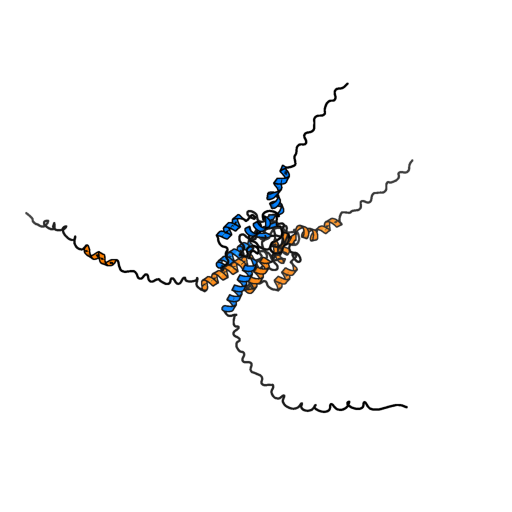67 -7.051 -9.711 1 98.44 123 SER A O 1
ATOM 942 N N . VAL A 1 124 ? -2.773 -6.301 -7.695 1 98.69 124 VAL A N 1
ATOM 943 C CA . VAL A 1 124 ? -2.547 -7.652 -7.195 1 98.69 124 VAL A CA 1
ATOM 944 C C . VAL A 1 124 ? -3.865 -8.422 -7.176 1 98.69 124 VAL A C 1
ATOM 946 O O . VAL A 1 124 ? -3.926 -9.57 -7.629 1 98.69 124 VAL A O 1
ATOM 949 N N . SER A 1 125 ? -4.883 -7.852 -6.664 1 98.62 125 SER A N 1
ATOM 950 C CA . SER A 1 125 ? -6.195 -8.484 -6.594 1 98.62 125 SER A CA 1
ATOM 951 C C . SER A 1 125 ? -6.691 -8.883 -7.98 1 98.62 125 SER A C 1
ATOM 953 O O . SER A 1 125 ? -7.195 -9.992 -8.172 1 98.62 125 SER A O 1
ATOM 955 N N . ALA A 1 126 ? -6.539 -7.969 -8.891 1 98.25 126 ALA A N 1
ATOM 956 C CA . ALA A 1 126 ? -6.977 -8.227 -10.258 1 98.25 126 ALA A CA 1
ATOM 957 C C . ALA A 1 126 ? -6.246 -9.43 -10.852 1 98.25 126 ALA A C 1
ATOM 959 O O . ALA A 1 126 ? -6.852 -10.258 -11.531 1 98.25 126 ALA A O 1
ATOM 960 N N . GLU A 1 127 ? -4.988 -9.492 -10.617 1 98.19 127 GLU A N 1
ATOM 961 C CA . GLU A 1 127 ? -4.199 -10.602 -11.133 1 98.19 127 GLU A CA 1
ATOM 962 C C . GLU A 1 127 ? -4.609 -11.922 -10.484 1 98.19 127 GLU A C 1
ATOM 964 O O . GLU A 1 127 ? -4.695 -12.953 -11.156 1 98.19 127 GLU A O 1
ATOM 969 N N . LEU A 1 128 ? -4.848 -11.898 -9.211 1 98.06 128 LEU A N 1
ATOM 970 C CA . LEU A 1 128 ? -5.258 -13.102 -8.5 1 98.06 128 LEU A CA 1
ATOM 971 C C . LEU A 1 128 ? -6.582 -13.625 -9.039 1 98.06 128 LEU A C 1
ATOM 973 O O . LEU A 1 128 ? -6.785 -14.844 -9.125 1 98.06 128 LEU A O 1
ATOM 977 N N . GLU A 1 129 ? -7.469 -12.773 -9.406 1 97.31 129 GLU A N 1
ATOM 978 C CA . GLU A 1 129 ? -8.781 -13.18 -9.906 1 97.31 129 GLU A CA 1
ATOM 979 C C . GLU A 1 129 ? -8.648 -13.984 -11.195 1 97.31 129 GLU A C 1
ATOM 981 O O . GLU A 1 129 ? -9.516 -14.805 -11.508 1 97.31 129 GLU A O 1
ATOM 986 N N . LYS A 1 130 ? -7.555 -13.805 -11.938 1 95.69 130 LYS A N 1
ATOM 987 C CA . LYS A 1 130 ? -7.328 -14.531 -13.188 1 95.69 130 LYS A CA 1
ATOM 988 C C . LYS A 1 130 ? -7.008 -16 -12.914 1 95.69 130 LYS A C 1
ATOM 990 O O . LYS A 1 130 ? -7.41 -16.875 -13.68 1 95.69 130 LYS A O 1
ATOM 995 N N . VAL A 1 131 ? -6.332 -16.172 -11.812 1 95.5 131 VAL A N 1
ATOM 996 C CA . VAL A 1 131 ? -5.859 -17.531 -11.539 1 95.5 131 VAL A CA 1
ATOM 997 C C . VAL A 1 131 ? -6.777 -18.188 -10.516 1 95.5 131 VAL A C 1
ATOM 999 O O . VAL A 1 131 ? -6.781 -19.422 -10.375 1 95.5 131 VAL A O 1
ATOM 1002 N N . ARG A 1 132 ? -7.527 -17.438 -9.852 1 94.88 132 ARG A N 1
ATOM 1003 C CA . ARG A 1 132 ? -8.461 -17.922 -8.844 1 94.88 132 ARG A CA 1
ATOM 1004 C C . ARG A 1 132 ? -9.82 -17.25 -8.969 1 94.88 132 ARG A C 1
ATOM 1006 O O . ARG A 1 132 ? -10.242 -16.516 -8.062 1 94.88 132 ARG A O 1
ATOM 1013 N N . PRO A 1 133 ? -10.477 -17.594 -10.047 1 95.5 133 PRO A N 1
ATOM 1014 C CA . PRO A 1 133 ? -11.766 -16.938 -10.273 1 95.5 133 PRO A CA 1
ATOM 1015 C C . PRO A 1 133 ? -12.781 -17.234 -9.18 1 95.5 133 PRO A C 1
ATOM 1017 O O . PRO A 1 133 ? -13.711 -16.453 -8.953 1 95.5 133 PRO A O 1
ATOM 1020 N N . GLU A 1 134 ? -12.57 -18.359 -8.453 1 95.56 134 GLU A N 1
ATOM 1021 C CA . GLU A 1 134 ? -13.484 -18.734 -7.375 1 95.56 134 GLU A CA 1
ATOM 1022 C C . GLU A 1 134 ? -13.383 -17.75 -6.211 1 95.56 134 GLU A C 1
ATOM 1024 O O . GLU A 1 134 ? -14.312 -17.641 -5.406 1 95.56 134 GLU A O 1
ATOM 1029 N N . ASP A 1 135 ? -12.242 -17.031 -6.055 1 96.06 135 ASP A N 1
ATOM 1030 C CA . ASP A 1 135 ? -12.031 -16.078 -4.973 1 96.06 135 ASP A CA 1
ATOM 1031 C C . ASP A 1 135 ? -12.508 -14.68 -5.371 1 96.06 135 ASP A C 1
ATOM 1033 O O . ASP A 1 135 ? -12.477 -13.75 -4.559 1 96.06 135 ASP A O 1
ATOM 1037 N N . ALA A 1 136 ? -12.969 -14.508 -6.605 1 96.88 136 ALA A N 1
ATOM 1038 C CA . ALA A 1 136 ? -13.422 -13.203 -7.082 1 96.88 136 ALA A CA 1
ATOM 1039 C C . ALA A 1 136 ? -14.773 -12.836 -6.469 1 96.88 136 ALA A C 1
ATOM 1041 O O . ALA A 1 136 ? -15.648 -13.688 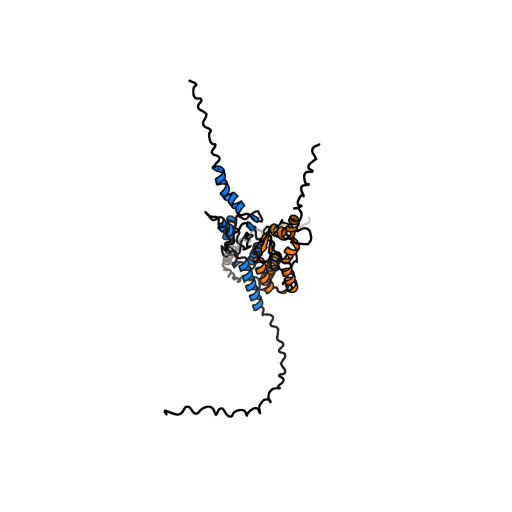-6.309 1 96.88 136 ALA A O 1
ATOM 1042 N N . LYS A 1 137 ? -14.922 -11.555 -6.184 1 97.19 137 LYS A N 1
ATOM 1043 C CA . LYS A 1 137 ? -16.203 -11.047 -5.699 1 97.19 137 LYS A CA 1
ATOM 1044 C C . LYS A 1 137 ? -17.281 -11.172 -6.762 1 97.19 137 LYS A C 1
ATOM 1046 O O . LYS A 1 137 ? -17.031 -10.961 -7.949 1 97.19 137 LYS A O 1
ATOM 1051 N N . ALA A 1 138 ? -18.469 -11.461 -6.316 1 97.81 138 ALA A N 1
ATOM 1052 C CA . ALA A 1 138 ? -19.609 -11.492 -7.234 1 97.81 138 ALA A CA 1
ATOM 1053 C C . ALA A 1 138 ? -19.859 -10.117 -7.852 1 97.81 138 ALA A C 1
ATOM 1055 O O . ALA A 1 138 ? -19.719 -9.094 -7.176 1 97.81 138 ALA A O 1
ATOM 1056 N N . PRO A 1 139 ? -20.234 -10.125 -9.109 1 97.69 139 PRO A N 1
ATOM 1057 C CA . PRO A 1 139 ? -20.484 -8.844 -9.789 1 97.69 139 PRO A CA 1
ATOM 1058 C C . PRO A 1 139 ? -21.469 -7.957 -9.023 1 97.69 139 PRO A C 1
ATOM 1060 O O . PRO A 1 139 ? -21.266 -6.742 -8.945 1 97.69 139 PRO A O 1
ATOM 1063 N N . LYS A 1 140 ? -22.531 -8.516 -8.477 1 98.12 140 LYS A N 1
ATOM 1064 C CA . LYS A 1 140 ? -23.5 -7.742 -7.711 1 98.12 140 LYS A CA 1
ATOM 1065 C C . LYS A 1 140 ? -22.844 -7.074 -6.508 1 98.12 140 LYS A C 1
ATOM 1067 O O . LYS A 1 140 ? -23.141 -5.918 -6.195 1 98.12 140 LYS A O 1
ATOM 1072 N N . ASP A 1 141 ? -21.906 -7.777 -5.828 1 98.25 141 ASP A N 1
ATOM 1073 C CA . ASP A 1 141 ? -21.219 -7.23 -4.668 1 98.25 141 ASP A CA 1
ATOM 1074 C C . ASP A 1 141 ? -20.281 -6.094 -5.07 1 98.25 141 ASP A C 1
ATOM 1076 O O . ASP A 1 141 ? -20.156 -5.102 -4.352 1 98.25 141 ASP A O 1
ATOM 1080 N N . LYS A 1 142 ? -19.594 -6.246 -6.215 1 98.56 142 LYS A N 1
ATOM 1081 C CA . LYS A 1 142 ? -18.719 -5.188 -6.715 1 98.56 142 LYS A CA 1
ATOM 1082 C C . LYS A 1 142 ? -19.516 -3.91 -6.988 1 98.56 142 LYS A C 1
ATOM 1084 O O . LYS A 1 142 ? -19.062 -2.812 -6.664 1 98.56 142 LYS A O 1
ATOM 1089 N N . ILE A 1 143 ? -20.703 -4.074 -7.551 1 98.62 143 ILE A N 1
ATOM 1090 C CA . ILE A 1 143 ? -21.578 -2.936 -7.852 1 98.62 143 ILE A CA 1
ATOM 1091 C C . ILE A 1 143 ? -21.984 -2.242 -6.551 1 98.62 143 ILE A C 1
ATOM 1093 O O . ILE A 1 143 ? -21.922 -1.015 -6.453 1 98.62 143 ILE A O 1
ATOM 1097 N N . LEU A 1 144 ? -22.375 -3.014 -5.57 1 98.5 144 LEU A N 1
ATOM 1098 C CA . LEU A 1 144 ? -22.781 -2.459 -4.285 1 98.5 144 LEU A CA 1
ATOM 1099 C C . LEU A 1 144 ? -21.609 -1.734 -3.617 1 98.5 144 LEU A C 1
ATOM 1101 O O . LEU A 1 144 ? -21.797 -0.652 -3.053 1 98.5 144 LEU A O 1
ATOM 1105 N N . LEU A 1 145 ? -20.453 -2.293 -3.68 1 98.62 145 LEU A N 1
ATOM 1106 C CA . LEU A 1 145 ? -19.266 -1.671 -3.109 1 98.62 145 LEU A CA 1
ATOM 1107 C C . LEU A 1 145 ? -18.938 -0.359 -3.816 1 98.62 145 LEU A C 1
ATOM 1109 O O . LEU A 1 145 ? -18.562 0.621 -3.172 1 98.62 145 LEU A O 1
ATOM 1113 N N . ASP A 1 146 ? -19.031 -0.396 -5.137 1 98.62 146 ASP A N 1
ATOM 1114 C CA . ASP A 1 146 ? -18.781 0.82 -5.906 1 98.62 146 ASP A CA 1
ATOM 1115 C C . ASP A 1 146 ? -19.766 1.928 -5.512 1 98.62 146 ASP A C 1
ATOM 1117 O O . ASP A 1 146 ? -19.375 3.098 -5.438 1 98.62 146 ASP A O 1
ATOM 1121 N N . GLN A 1 147 ? -20.969 1.591 -5.191 1 98.19 147 GLN A N 1
ATOM 1122 C CA . GLN A 1 147 ? -21.984 2.562 -4.785 1 98.19 147 GLN A CA 1
ATOM 1123 C C . GLN A 1 147 ? -21.6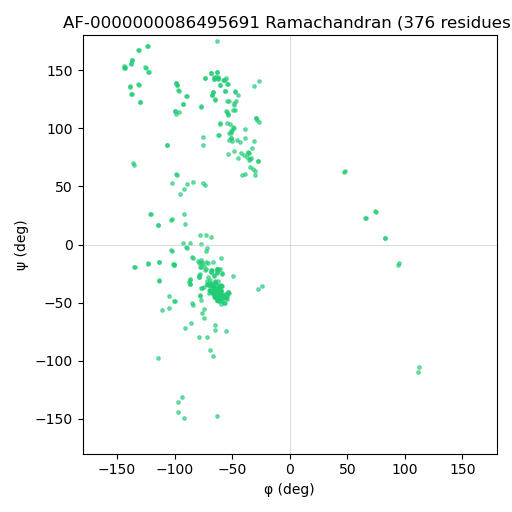56 3.148 -3.412 1 98.19 147 GLN A C 1
ATOM 1125 O O . GLN A 1 147 ? -21.891 4.332 -3.168 1 98.19 147 GLN A O 1
ATOM 1130 N N . ALA A 1 148 ? -21.109 2.348 -2.576 1 97.56 148 ALA A N 1
ATOM 1131 C CA . ALA A 1 148 ? -20.828 2.762 -1.204 1 97.56 148 ALA A CA 1
ATOM 1132 C C . ALA A 1 148 ? -19.5 3.496 -1.114 1 97.56 148 ALA A C 1
ATOM 1134 O O . ALA A 1 148 ? -19.188 4.125 -0.097 1 97.56 148 ALA A O 1
ATOM 1135 N N . ASN A 1 149 ? -18.656 3.488 -2.146 1 98.5 149 ASN A N 1
ATOM 1136 C CA . ASN A 1 149 ? -17.297 3.986 -2.129 1 98.5 149 ASN A CA 1
ATOM 1137 C C . ASN A 1 149 ? -17.25 5.512 -2.188 1 98.5 149 ASN A C 1
ATOM 1139 O O . ASN A 1 149 ? -17.609 6.109 -3.201 1 98.5 149 ASN A O 1
ATOM 1143 N N . ARG A 1 150 ? -16.719 6.066 -1.208 1 97.44 150 ARG A N 1
ATOM 1144 C CA . ARG A 1 150 ? -16.656 7.523 -1.14 1 97.44 150 ARG A CA 1
ATOM 1145 C C . ARG A 1 150 ? -15.25 8.016 -1.49 1 97.44 150 ARG A C 1
ATOM 1147 O O . ARG A 1 150 ? -15.008 9.227 -1.528 1 97.44 150 ARG A O 1
ATOM 1154 N N . PHE A 1 151 ? -14.352 7.133 -1.689 1 98.12 151 PHE A N 1
ATOM 1155 C CA . PHE A 1 151 ? -12.961 7.473 -1.978 1 98.12 151 PHE A CA 1
ATOM 1156 C C . PHE A 1 151 ? -12.688 7.406 -3.475 1 98.12 151 PHE A C 1
ATOM 1158 O O . PHE A 1 151 ? -11.867 6.602 -3.928 1 98.12 151 PHE A O 1
ATOM 1165 N N . SER A 1 152 ? -13.367 8.188 -4.25 1 95.75 152 SER A N 1
ATOM 1166 C CA . SER A 1 152 ? -13.211 8.227 -5.699 1 95.75 152 SER A CA 1
ATOM 1167 C C . SER A 1 152 ? -12.852 9.625 -6.184 1 95.75 152 SER A C 1
ATOM 1169 O O . SER A 1 152 ? -13.203 10.617 -5.539 1 95.75 152 SER A O 1
ATOM 1171 N N . GLY A 1 153 ? -12.047 9.68 -7.309 1 95.56 153 GLY A N 1
ATOM 1172 C CA . GLY A 1 153 ? -11.805 10.961 -7.957 1 95.56 153 GLY A CA 1
ATOM 1173 C C . GLY A 1 153 ? -10.523 11.633 -7.492 1 95.56 153 GLY A C 1
ATOM 1174 O O . GLY A 1 153 ? -10.109 12.648 -8.055 1 95.56 153 GLY A O 1
ATOM 1175 N N . LYS A 1 154 ? -9.945 11.266 -6.449 1 96.25 154 LYS A N 1
ATOM 1176 C CA . LYS A 1 154 ? -8.68 11.758 -5.926 1 96.25 154 LYS A CA 1
ATOM 1177 C C . LYS A 1 154 ? -7.758 10.609 -5.531 1 96.25 154 LYS A C 1
ATOM 1179 O O . LYS A 1 154 ? -8.195 9.461 -5.449 1 96.25 154 LYS A O 1
ATOM 1184 N N . LYS A 1 155 ? -6.527 10.938 -5.293 1 96.25 155 LYS A N 1
ATOM 1185 C CA . LYS A 1 155 ? -5.562 9.938 -4.859 1 96.25 155 LYS A CA 1
ATOM 1186 C C . LYS A 1 155 ? -5.586 9.766 -3.342 1 96.25 155 LYS A C 1
ATOM 1188 O O . LYS A 1 155 ? -5.277 8.688 -2.826 1 96.25 155 LYS A O 1
ATOM 1193 N N . MET A 1 156 ? -5.898 10.828 -2.738 1 98.06 156 MET A N 1
ATOM 1194 C CA . MET A 1 156 ? -5.84 10.859 -1.279 1 98.06 156 MET A CA 1
ATOM 1195 C C . MET A 1 156 ? -6.98 11.695 -0.708 1 98.06 156 MET A C 1
ATOM 1197 O O . MET A 1 156 ? -7.438 12.648 -1.345 1 98.06 156 MET A O 1
ATOM 1201 N N . PHE A 1 157 ? -7.426 11.367 0.56 1 98.31 157 PHE A N 1
ATOM 1202 C CA . PHE A 1 157 ? -8.555 11.992 1.233 1 98.31 157 PHE A CA 1
ATOM 1203 C C . PHE A 1 157 ? -8.227 12.273 2.695 1 98.31 157 PHE A C 1
ATOM 1205 O O . PHE A 1 157 ? -7.742 11.391 3.406 1 98.31 157 PHE A O 1
ATOM 1212 N N . HIS A 1 158 ? -8.492 13.492 3.008 1 97.75 158 HIS A N 1
ATOM 1213 C CA . HIS A 1 158 ? -8.398 13.844 4.418 1 97.75 158 HIS A CA 1
ATOM 1214 C C . HIS A 1 158 ? -9.75 13.695 5.117 1 97.75 158 HIS A C 1
ATOM 1216 O O . HIS A 1 158 ? -10.719 14.375 4.77 1 97.75 158 HIS A O 1
ATOM 1222 N N . LEU A 1 159 ? -9.781 12.859 6.125 1 97 159 LEU A N 1
ATOM 1223 C CA . LEU A 1 159 ? -11.055 12.508 6.742 1 97 159 LEU A CA 1
ATOM 1224 C C . LEU A 1 159 ? -11.703 13.719 7.391 1 97 159 LEU A C 1
ATOM 1226 O O . LEU A 1 159 ? -12.914 13.906 7.301 1 97 159 LEU A O 1
ATOM 1230 N N . ALA A 1 160 ? -10.906 14.531 8.07 1 95.12 160 ALA A N 1
ATOM 1231 C CA . ALA A 1 160 ? -11.438 15.742 8.695 1 95.12 160 ALA A CA 1
ATOM 1232 C C . ALA A 1 160 ? -12.172 16.609 7.668 1 95.12 160 ALA A C 1
ATOM 1234 O O . ALA A 1 160 ? -13.25 17.125 7.949 1 95.12 160 ALA A O 1
ATOM 1235 N N . GLU A 1 161 ? -11.539 16.75 6.523 1 95.44 161 GLU A N 1
ATOM 1236 C CA . GLU A 1 161 ? -12.156 17.516 5.453 1 95.44 161 GLU A CA 1
ATOM 1237 C C . GLU A 1 161 ? -13.461 16.875 4.984 1 95.44 161 GLU A C 1
ATOM 1239 O O . GLU A 1 161 ? -14.445 17.578 4.727 1 95.44 161 GLU A O 1
ATOM 1244 N N . MET A 1 162 ? -13.461 15.656 4.898 1 94.88 162 MET A N 1
ATOM 1245 C CA . MET A 1 162 ? -14.648 14.93 4.457 1 94.88 162 MET A CA 1
ATOM 1246 C C . MET A 1 162 ? -15.773 15.062 5.477 1 94.88 162 MET A C 1
ATOM 1248 O O . MET A 1 162 ? -16.938 15.25 5.105 1 94.88 162 MET A O 1
ATOM 1252 N N . PHE A 1 163 ? -15.461 14.992 6.766 1 92.62 163 PHE A N 1
ATOM 1253 C CA . PHE A 1 163 ? -16.453 15.133 7.824 1 92.62 163 PHE A CA 1
ATOM 1254 C C . PHE A 1 163 ? -17.047 16.531 7.828 1 92.62 163 PHE A C 1
ATOM 1256 O O . PHE A 1 163 ? -18.25 16.703 7.996 1 92.62 163 PHE A O 1
ATOM 1263 N N . ASN A 1 164 ? -16.125 17.547 7.664 1 92.12 164 ASN A N 1
ATOM 1264 C CA . ASN A 1 164 ? -16.594 18.922 7.609 1 92.12 164 ASN A CA 1
ATOM 1265 C C . ASN A 1 164 ? -17.562 19.141 6.449 1 92.12 164 ASN A C 1
ATOM 1267 O O . ASN A 1 164 ? -18.547 19.875 6.59 1 92.12 164 ASN A O 1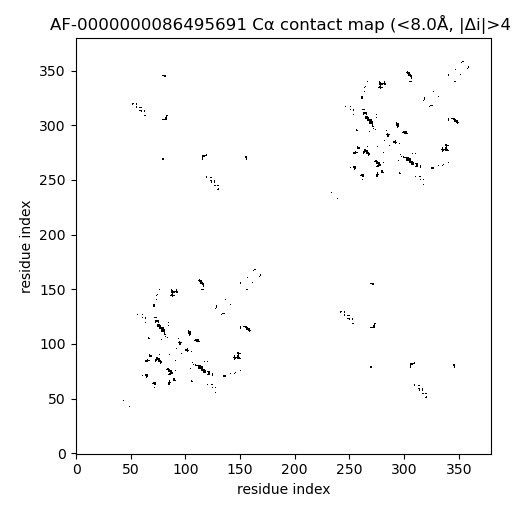
ATOM 1271 N N . ALA A 1 165 ? -17.203 18.578 5.34 1 90.38 165 ALA A N 1
ATOM 1272 C CA . ALA A 1 165 ? -18.062 18.719 4.16 1 90.38 165 ALA A CA 1
ATOM 1273 C C . ALA A 1 165 ? -19.406 18.031 4.379 1 90.38 165 ALA A C 1
ATOM 1275 O O . ALA A 1 165 ? -20.438 18.516 3.908 1 90.38 165 ALA A O 1
ATOM 1276 N N . GLU A 1 166 ? -19.375 16.969 5.121 1 86.19 166 GLU A N 1
ATOM 1277 C CA . GLU A 1 166 ? -20.578 16.156 5.297 1 86.19 166 GLU A CA 1
ATOM 1278 C C . GLU A 1 166 ? -21.438 16.672 6.445 1 86.19 166 GLU A C 1
ATOM 1280 O O . GLU A 1 166 ? -22.672 16.719 6.34 1 86.19 166 GLU A O 1
ATOM 1285 N N . TYR A 1 167 ? -20.812 17.219 7.527 1 81.81 167 TYR A N 1
ATOM 1286 C CA . TYR A 1 167 ? -21.578 17.516 8.742 1 81.81 167 TYR A CA 1
ATOM 1287 C C . TYR A 1 167 ? -21.453 18.984 9.133 1 81.81 167 TYR A C 1
ATOM 1289 O O . TYR A 1 167 ? -22.125 19.438 10.055 1 81.81 167 TYR A O 1
ATOM 1297 N N . GLY A 1 168 ? -20.484 19.781 8.625 1 73.88 168 GLY A N 1
ATOM 1298 C CA . GLY A 1 168 ? -20.156 21.141 9.031 1 73.88 168 GLY A CA 1
ATOM 1299 C C . GLY A 1 168 ? -21.266 22.141 8.719 1 73.88 168 GLY A C 1
ATOM 1300 O O . GLY A 1 168 ? -21.359 23.188 9.352 1 73.88 168 GLY A O 1
ATOM 1301 N N . SER A 1 169 ? -22 22.062 7.684 1 64.38 169 SER A N 1
ATOM 1302 C CA . SER A 1 169 ? -22.953 23.141 7.422 1 64.38 169 SER A CA 1
ATOM 1303 C C . SER A 1 169 ? -23.922 23.297 8.578 1 64.38 169 SER A C 1
ATOM 1305 O O . SER A 1 169 ? -24.547 24.359 8.727 1 64.38 169 SER A O 1
ATOM 1307 N N . ARG A 1 170 ? -24.188 22.359 9.352 1 56.09 170 ARG A N 1
ATOM 1308 C CA . ARG A 1 170 ? -25.312 22.578 10.258 1 56.09 170 ARG A CA 1
ATOM 1309 C C . ARG A 1 170 ? -25 23.703 11.242 1 56.09 170 ARG A C 1
ATOM 1311 O O . ARG A 1 170 ? -25.922 24.375 11.719 1 56.09 170 ARG A O 1
ATOM 1318 N N . THR A 1 171 ? -23.781 23.859 11.609 1 52.88 171 THR A N 1
ATOM 1319 C CA . THR A 1 171 ? -23.562 24.844 12.664 1 52.88 171 THR A CA 1
ATOM 1320 C C . THR A 1 171 ? -23.578 26.266 12.094 1 52.88 171 THR A C 1
ATOM 1322 O O . THR A 1 171 ? -23.766 27.234 12.828 1 52.88 171 THR A O 1
ATOM 1325 N N . ALA A 1 172 ? -23.219 26.5 10.844 1 53.69 172 ALA A N 1
ATOM 1326 C CA . ALA A 1 172 ? -23.156 27.906 10.438 1 53.69 172 ALA A CA 1
ATOM 1327 C C . ALA A 1 172 ? -24.562 28.484 10.289 1 53.69 172 ALA A C 1
ATOM 1329 O O . ALA A 1 172 ? -24.719 29.703 10.203 1 53.69 172 ALA A O 1
ATOM 1330 N N . ARG A 1 173 ? -25.594 27.766 10.117 1 50.91 173 ARG A N 1
ATOM 1331 C CA . ARG A 1 173 ? -26.891 28.375 9.859 1 50.91 173 ARG A CA 1
ATOM 1332 C C . ARG A 1 173 ? -27.5 28.906 11.148 1 50.91 173 ARG A C 1
ATOM 1334 O O . ARG A 1 173 ? -28.562 29.547 11.125 1 50.91 173 ARG A O 1
ATOM 1341 N N . GLY A 1 174 ? -27.047 28.453 12.32 1 48.06 174 GLY A N 1
ATOM 1342 C CA . GLY A 1 174 ? -27.812 28.875 13.477 1 48.06 174 GLY A CA 1
ATOM 1343 C C . GLY A 1 174 ? -27.578 30.328 13.852 1 48.06 174 GLY A C 1
ATOM 1344 O O . GLY A 1 174 ? -28.5 31.031 14.273 1 48.06 174 GLY A O 1
ATOM 1345 N N . GLY A 1 175 ? -26.406 30.734 14.234 1 47.78 175 GLY A N 1
ATOM 1346 C CA . GLY A 1 175 ? -26.234 31.734 15.273 1 47.78 175 GLY A CA 1
ATOM 1347 C C . GLY A 1 175 ? -26.469 33.156 14.773 1 47.78 175 GLY A C 1
ATOM 1348 O O . GLY A 1 175 ? -26.188 34.125 15.484 1 47.78 175 GLY A O 1
ATOM 1349 N N . ARG A 1 176 ? -26.484 33.469 13.516 1 50.72 176 ARG A N 1
ATOM 1350 C CA . ARG A 1 176 ? -26.469 34.906 13.312 1 50.72 176 ARG A CA 1
ATOM 1351 C C . ARG A 1 176 ? -27.812 35.531 13.641 1 50.72 176 ARG A C 1
ATOM 1353 O O . ARG A 1 176 ? -28.703 35.594 12.789 1 50.72 176 ARG A O 1
ATOM 1360 N N . ARG A 1 177 ? -28.359 35.188 14.906 1 50.94 177 ARG A N 1
ATOM 1361 C CA . ARG A 1 177 ? -29.531 35.938 15.336 1 50.94 177 ARG A CA 1
ATOM 1362 C C . ARG A 1 177 ? -29.219 37.406 15.453 1 50.94 177 ARG A C 1
ATOM 1364 O O . ARG A 1 177 ? -28.266 37.812 16.125 1 50.94 177 ARG A O 1
ATOM 1371 N N . ARG A 1 178 ? -29.641 38.25 14.547 1 52.16 178 ARG A N 1
ATOM 1372 C CA . ARG A 1 178 ? -29.625 39.719 14.492 1 52.16 178 ARG A CA 1
ATOM 1373 C C . ARG A 1 178 ? -30.219 40.312 15.766 1 52.16 178 ARG A C 1
ATOM 1375 O O . ARG A 1 178 ? -31.375 40.031 16.109 1 52.16 178 ARG A O 1
ATOM 1382 N N . ARG A 1 179 ? -29.438 40.625 16.844 1 51.94 179 ARG A N 1
ATOM 1383 C CA . ARG A 1 179 ? -29.859 41.375 18.031 1 51.94 179 ARG A CA 1
ATOM 1384 C C . ARG A 1 179 ? -30.531 42.688 17.625 1 51.94 179 ARG A C 1
ATOM 1386 O O . ARG A 1 179 ? -29.938 43.531 16.938 1 51.94 179 ARG A O 1
ATOM 1393 N N . VAL A 1 180 ? -31.844 42.844 17.547 1 55.22 180 VAL A N 1
ATOM 1394 C CA . VAL A 1 180 ? -32.688 44 17.328 1 55.22 180 VAL A CA 1
ATOM 1395 C C . VAL A 1 180 ? -32.469 45 18.484 1 55.22 180 VAL A C 1
ATOM 1397 O O . VAL A 1 180 ? -32.656 44.656 19.656 1 55.22 180 VAL A O 1
ATOM 1400 N N . ARG A 1 181 ? -31.578 46.062 18.438 1 54.84 181 ARG A N 1
ATOM 1401 C CA . ARG A 1 181 ? -31.375 47.156 19.359 1 54.84 181 ARG A CA 1
ATOM 1402 C C . ARG A 1 181 ? -32.688 47.906 19.625 1 54.84 181 ARG A C 1
ATOM 1404 O O . ARG A 1 181 ? -33.375 48.312 18.688 1 54.84 181 ARG A O 1
ATOM 1411 N N . ASN A 1 182 ? -33.406 47.781 20.766 1 54.69 182 ASN A N 1
ATOM 1412 C CA . ASN A 1 182 ? -34.562 48.469 21.281 1 54.69 182 ASN A CA 1
ATOM 1413 C C . ASN A 1 182 ? -34.406 50 21.172 1 54.69 182 ASN A C 1
ATOM 1415 O O . ASN A 1 182 ? -33.375 50.562 21.531 1 54.69 182 ASN A O 1
ATOM 1419 N N . PRO A 1 183 ? -35.188 50.75 20.406 1 58.59 183 PRO A N 1
ATOM 1420 C CA . PRO A 1 183 ? -35.156 52.219 20.266 1 58.59 183 PRO A CA 1
ATOM 1421 C C . PRO A 1 183 ? -35.281 52.938 21.609 1 58.59 183 PRO A C 1
ATOM 1423 O O . PRO A 1 183 ? -35.875 52.406 22.547 1 58.59 183 PRO A O 1
ATOM 1426 N N . ALA A 1 184 ? -34.312 53.844 22.047 1 55.5 184 ALA A N 1
ATOM 1427 C CA . ALA A 1 184 ? -34.219 54.719 23.219 1 55.5 184 ALA A CA 1
ATOM 1428 C C . ALA A 1 184 ? -35.5 55.531 23.406 1 55.5 184 ALA A C 1
ATOM 1430 O O . ALA A 1 184 ? -36 56.125 22.453 1 55.5 184 ALA A O 1
ATOM 1431 N N . SER A 1 185 ? -36.406 55.188 24.297 1 53.34 185 SER A N 1
ATOM 1432 C CA . SER A 1 185 ? -37.562 55.938 24.734 1 53.34 185 SER A CA 1
ATOM 1433 C C . SER A 1 185 ? -37.188 57.344 25.125 1 53.34 185 SER A C 1
ATOM 1435 O O . SER A 1 185 ? -36.281 57.562 25.922 1 53.34 185 SER A O 1
ATOM 1437 N N . THR A 1 186 ? -37.344 58.375 24.328 1 54.5 186 THR A N 1
ATOM 1438 C CA . THR A 1 186 ? -37.281 59.812 24.562 1 54.5 186 THR A CA 1
ATOM 1439 C C . THR A 1 186 ? -38.188 60.219 25.719 1 54.5 186 THR A C 1
ATOM 1441 O O . THR A 1 186 ? -39.406 60.031 25.656 1 54.5 186 THR A O 1
ATOM 1444 N N . SER A 1 187 ? -37.781 60.25 26.969 1 54.69 187 SER A N 1
ATOM 1445 C CA . SER A 1 187 ? -38.469 60.781 28.141 1 54.69 187 SER A CA 1
ATOM 1446 C C . SER A 1 187 ? -38.875 62.219 27.938 1 54.69 187 SER A C 1
ATOM 1448 O O . SER A 1 187 ? -38.094 63.031 27.469 1 54.69 187 SER A O 1
ATOM 1450 N N . PRO A 1 188 ? -40.156 62.594 27.875 1 58.97 188 PRO A N 1
ATOM 1451 C CA . PRO A 1 188 ? -40.688 63.969 27.781 1 58.97 188 PRO A CA 1
ATOM 1452 C C . PRO A 1 188 ? -40.156 64.875 28.891 1 58.97 188 PRO A C 1
ATOM 1454 O O . PRO A 1 188 ? -39.812 64.375 29.969 1 58.97 188 PRO A O 1
ATOM 1457 N N . THR A 1 189 ? -39.344 65.875 28.594 1 58.5 189 THR A N 1
ATOM 1458 C CA . THR A 1 189 ? -38.906 66.938 29.5 1 58.5 189 THR A CA 1
ATOM 1459 C C . THR A 1 189 ? -40.094 67.5 30.266 1 58.5 189 THR A C 1
ATOM 1461 O O . THR A 1 189 ? -41.125 67.812 29.672 1 58.5 189 THR A O 1
ATOM 1464 N N . PRO A 1 190 ? -39.938 67.438 31.672 1 56.78 190 PRO A N 1
ATOM 1465 C CA . PRO A 1 190 ? -41 68.125 32.406 1 56.78 190 PRO A CA 1
ATOM 1466 C C . PRO A 1 190 ? -41.062 69.625 32.062 1 56.78 190 PRO A C 1
ATOM 1468 O O . PRO A 1 190 ? -40.031 70.25 31.672 1 56.78 190 PRO A O 1
ATOM 1471 N N . MET B 1 1 ? -36.531 -24.969 -108.938 1 19.11 1 MET B N 1
ATOM 1472 C CA . MET B 1 1 ? -37.188 -26.156 -108.375 1 19.11 1 MET B CA 1
ATOM 1473 C C . MET B 1 1 ? -36.656 -26.5 -107 1 19.11 1 MET B C 1
ATOM 1475 O O . MET B 1 1 ? -37.094 -27.469 -106.375 1 19.11 1 MET B O 1
ATOM 1479 N N . MET B 1 2 ? -35.375 -26.078 -106.75 1 20.17 2 MET B N 1
ATOM 1480 C CA . MET B 1 2 ? -34.812 -27.047 -105.812 1 20.17 2 MET B CA 1
ATOM 1481 C C . MET B 1 2 ? -35.594 -27 -104.5 1 20.17 2 MET B C 1
ATOM 1483 O O . MET B 1 2 ? -36.188 -25.984 -104.188 1 20.17 2 MET B O 1
ATOM 1487 N N . GLY B 1 3 ? -35.281 -27.859 -103.625 1 17.84 3 GLY B N 1
ATOM 1488 C CA . GLY B 1 3 ? -35.906 -28.938 -102.875 1 17.84 3 GLY B CA 1
ATOM 1489 C C . GLY B 1 3 ? -36.438 -28.469 -101.5 1 17.84 3 GLY B C 1
ATOM 1490 O O . GLY B 1 3 ? -36.25 -27.312 -101.125 1 17.84 3 GLY B O 1
ATOM 1491 N N . ASP B 1 4 ? -36.125 -29.203 -100.438 1 19.98 4 ASP B N 1
ATOM 1492 C CA . ASP B 1 4 ? -36.875 -30.141 -99.625 1 19.98 4 ASP B CA 1
ATOM 1493 C C . ASP B 1 4 ? -37.406 -29.469 -98.375 1 19.98 4 ASP B C 1
ATOM 1495 O O . ASP B 1 4 ? -37 -28.375 -98 1 19.98 4 ASP B O 1
ATOM 1499 N N . LEU B 1 5 ? -37.469 -30.172 -97.188 1 20.58 5 LEU B N 1
ATOM 1500 C CA . LEU B 1 5 ? -38.5 -30.859 -96.438 1 20.58 5 LEU B CA 1
ATOM 1501 C C . LEU B 1 5 ? -38.844 -30.141 -95.125 1 20.58 5 LEU B C 1
ATOM 1503 O O . LEU B 1 5 ? -40 -29.938 -94.812 1 20.58 5 LEU B O 1
ATOM 1507 N N . ASP B 1 6 ? -37.688 -29.906 -94.188 1 18.89 6 ASP B N 1
ATOM 1508 C CA . ASP B 1 6 ? -37.688 -30.781 -93 1 18.89 6 ASP B CA 1
ATOM 1509 C C . ASP B 1 6 ? -38.406 -30.109 -91.812 1 18.89 6 ASP B C 1
ATOM 1511 O O . ASP B 1 6 ? -38.188 -30.469 -90.688 1 18.89 6 ASP B O 1
ATOM 1515 N N . LEU B 1 7 ? -38.969 -28.859 -91.938 1 23.55 7 LEU B N 1
ATOM 1516 C CA . LEU B 1 7 ? -39.156 -28 -90.75 1 23.55 7 LEU B CA 1
ATOM 1517 C C . LEU B 1 7 ? -40.219 -28.562 -89.812 1 23.55 7 LEU B C 1
ATOM 1519 O O . LEU B 1 7 ? -40.906 -27.797 -89.125 1 23.55 7 LEU B O 1
ATOM 1523 N N . LEU B 1 8 ? -40.688 -29.844 -90.188 1 22.31 8 LEU B N 1
ATOM 1524 C CA . LEU B 1 8 ? -42 -30.281 -89.688 1 22.31 8 LEU B CA 1
ATOM 1525 C C . LEU B 1 8 ? -42.094 -30.219 -88.188 1 22.31 8 LEU B C 1
ATOM 1527 O O . LEU B 1 8 ? -43.062 -29.719 -87.625 1 22.31 8 LEU B O 1
ATOM 1531 N N . GLU B 1 9 ? -41.406 -31.219 -87.438 1 20.94 9 GLU B N 1
ATOM 1532 C CA . GLU B 1 9 ? -42.125 -32.156 -86.562 1 20.94 9 GLU B CA 1
ATOM 1533 C C . GLU B 1 9 ? -42.344 -31.531 -85.188 1 20.94 9 GLU B C 1
ATOM 1535 O O . GLU B 1 9 ? -43.469 -31.578 -84.625 1 20.94 9 GLU B O 1
ATOM 1540 N N . MET B 1 10 ? -41.25 -31.234 -84.25 1 21.5 10 MET B N 1
ATOM 1541 C CA . MET B 1 10 ? -41.219 -32 -83 1 21.5 10 MET B CA 1
ATOM 1542 C C . MET B 1 10 ? -42.031 -31.312 -81.875 1 21.5 10 MET B C 1
ATOM 1544 O O . MET B 1 10 ? -41.594 -30.281 -81.375 1 21.5 10 MET B O 1
ATOM 1548 N N . LYS B 1 11 ? -43.344 -30.922 -82.062 1 21.83 11 LYS B N 1
ATOM 1549 C CA . LYS B 1 11 ? -44.344 -30.25 -81.25 1 21.83 11 LYS B CA 1
ATOM 1550 C C . LYS B 1 11 ? -44.438 -30.906 -79.875 1 21.83 11 LYS B C 1
ATOM 1552 O O . LYS B 1 11 ? -45.219 -30.453 -79 1 21.83 11 LYS B O 1
ATOM 1557 N N . ARG B 1 12 ? -44.062 -32.312 -79.812 1 23.14 12 ARG B N 1
ATOM 1558 C CA . ARG B 1 12 ? -44.844 -33.125 -78.938 1 23.14 12 ARG B CA 1
ATOM 1559 C C . ARG B 1 12 ? -44.5 -32.812 -77.438 1 23.14 12 ARG B C 1
ATOM 1561 O O . ARG B 1 12 ? -44.75 -33.594 -76.562 1 23.14 12 ARG B O 1
ATOM 1568 N N . VAL B 1 13 ? -43.656 -31.703 -77.188 1 23 13 VAL B N 1
ATOM 1569 C CA . VAL B 1 13 ? -42.781 -31.766 -76 1 23 13 VAL B CA 1
ATOM 1570 C C . VAL B 1 13 ? -43.656 -31.922 -74.75 1 23 13 VAL B C 1
ATOM 1572 O O . VAL B 1 13 ? -43.219 -32.531 -73.75 1 23 13 VAL B O 1
ATOM 1575 N N . MET B 1 14 ? -44.719 -31.078 -74.5 1 24.36 14 MET B N 1
ATOM 1576 C CA . MET B 1 14 ? -44.719 -30.469 -73.125 1 24.36 14 MET B CA 1
ATOM 1577 C C . MET B 1 14 ? -45.406 -31.375 -72.125 1 24.36 14 MET B C 1
ATOM 1579 O O . MET B 1 14 ? -45.844 -30.906 -71.062 1 24.36 14 MET B O 1
ATOM 1583 N N . SER B 1 15 ? -45.906 -32.625 -72.562 1 23.64 15 SER B N 1
ATOM 1584 C CA . SER B 1 15 ? -46.969 -33.219 -71.75 1 23.64 15 SER B CA 1
ATOM 1585 C C . SER B 1 15 ? -46.438 -33.594 -70.375 1 23.64 15 SER B C 1
ATOM 1587 O O . SER B 1 15 ? -47.219 -33.969 -69.438 1 23.64 15 SER B O 1
ATOM 1589 N N . THR B 1 16 ? -45.156 -34.156 -70.25 1 22.39 16 THR B N 1
ATOM 1590 C CA . THR B 1 16 ? -45 -35.406 -69.5 1 22.39 16 THR B CA 1
ATOM 1591 C C . THR B 1 16 ? -45.25 -35.188 -68 1 22.39 16 THR B C 1
ATOM 1593 O O . THR B 1 16 ? -46 -35.938 -67.375 1 22.39 16 THR B O 1
ATOM 1596 N N . GLU B 1 17 ? -44.25 -34.844 -67 1 23.41 17 GLU B N 1
ATOM 1597 C CA . GLU B 1 17 ? -43.75 -35.688 -65.938 1 23.41 17 GLU B CA 1
ATOM 1598 C C . GLU B 1 17 ? -44.406 -35.312 -64.562 1 23.41 17 GLU B C 1
ATOM 1600 O O . GLU B 1 17 ? -44.062 -34.281 -64 1 23.41 17 GLU B O 1
ATOM 1605 N N . ALA B 1 18 ? -45.75 -35.219 -64.312 1 27.22 18 ALA B N 1
ATOM 1606 C CA . ALA B 1 18 ? -46.531 -34.906 -63.125 1 27.22 18 ALA B CA 1
ATOM 1607 C C . ALA B 1 18 ? -46.25 -35.906 -62 1 27.22 18 ALA B C 1
ATOM 1609 O O . ALA B 1 18 ? -46.812 -35.812 -60.938 1 27.22 18 ALA B O 1
ATOM 1610 N N . THR B 1 19 ? -45.531 -37.031 -62.406 1 24.28 19 THR B N 1
ATOM 1611 C CA . THR B 1 19 ? -45.906 -38.219 -61.625 1 24.28 19 THR B CA 1
ATOM 1612 C C . THR B 1 19 ? -45.531 -38.062 -60.156 1 24.28 19 THR B C 1
ATOM 1614 O O . THR B 1 19 ? -46.344 -38.344 -59.281 1 24.28 19 THR B O 1
ATOM 1617 N N . SER B 1 20 ? -44.219 -38.125 -59.656 1 24.94 20 SER B N 1
ATOM 1618 C CA . SER B 1 20 ? -43.719 -39.031 -58.625 1 24.94 20 SER B CA 1
ATOM 1619 C C . SER B 1 20 ? -43.75 -38.344 -57.25 1 24.94 20 SER B C 1
ATOM 1621 O O . SER B 1 20 ? -42.844 -38.562 -56.438 1 24.94 20 SER B O 1
ATOM 1623 N N . ALA B 1 21 ? -44.781 -37.594 -56.781 1 26.45 21 ALA B N 1
ATOM 1624 C CA . ALA B 1 21 ? -44.875 -36.812 -55.562 1 26.45 21 ALA B CA 1
ATOM 1625 C C . ALA B 1 21 ? -44.781 -37.688 -54.312 1 26.45 21 ALA B C 1
ATOM 1627 O O . ALA B 1 21 ? -44.656 -37.188 -53.188 1 26.45 21 ALA B O 1
ATOM 1628 N N . GLU B 1 22 ? -45.094 -38.969 -54.562 1 26.3 22 GLU B N 1
ATOM 1629 C CA . GLU B 1 22 ? -45.562 -39.688 -53.375 1 26.3 22 GLU B CA 1
ATOM 1630 C C . GLU B 1 22 ? -44.438 -39.844 -52.375 1 26.3 22 GLU B C 1
ATOM 1632 O O . GLU B 1 22 ? -44.656 -40.062 -51.188 1 26.3 22 GLU B O 1
ATOM 1637 N N . GLU B 1 23 ? -43.188 -40.031 -52.875 1 26.2 23 GLU B N 1
ATOM 1638 C CA . GLU B 1 23 ? -42.281 -40.812 -52.031 1 26.2 23 GLU B CA 1
ATOM 1639 C C . GLU B 1 23 ? -41.844 -40 -50.812 1 26.2 23 GLU B C 1
ATOM 1641 O O . GLU B 1 23 ? -41.281 -40.562 -49.844 1 26.2 23 GLU B O 1
ATOM 1646 N N . GLU B 1 24 ? -42 -38.719 -50.719 1 27.97 24 GLU B N 1
ATOM 1647 C CA . GLU B 1 24 ? -41 -38.094 -49.875 1 27.97 24 GLU B CA 1
ATOM 1648 C C . GLU B 1 24 ? -41.281 -38.312 -48.406 1 27.97 24 GLU B C 1
ATOM 1650 O O . GLU B 1 24 ? -40.625 -37.688 -47.562 1 27.97 24 GLU B O 1
ATOM 1655 N N . THR B 1 25 ? -42.375 -39.031 -48.125 1 28.69 25 THR B N 1
ATOM 1656 C CA . THR B 1 25 ? -42.844 -38.938 -46.75 1 28.69 25 THR B CA 1
ATOM 1657 C C . THR B 1 25 ? -41.844 -39.594 -45.812 1 28.69 25 THR B C 1
ATOM 1659 O O . THR B 1 25 ? -41.844 -39.375 -44.594 1 28.69 25 THR B O 1
ATOM 1662 N N . GLN B 1 26 ? -41.25 -40.625 -46.344 1 24.31 26 GLN B N 1
ATOM 1663 C CA . GLN B 1 26 ? -40.594 -41.562 -45.406 1 24.31 26 GLN B CA 1
ATOM 1664 C C . GLN B 1 26 ? -39.5 -40.875 -44.594 1 24.31 26 GLN B C 1
ATOM 1666 O O . GLN B 1 26 ? -38.875 -41.5 -43.719 1 24.31 26 GLN B O 1
ATOM 1671 N N . LEU B 1 27 ? -39 -39.812 -45.031 1 25.58 27 LEU B N 1
ATOM 1672 C CA . LEU B 1 27 ? -37.625 -39.562 -44.625 1 25.58 27 LEU B CA 1
ATOM 1673 C C . LEU B 1 27 ? -37.594 -39.125 -43.156 1 25.58 27 LEU B C 1
ATOM 1675 O O . LEU B 1 27 ? -36.5 -38.969 -42.594 1 25.58 27 LEU B O 1
ATOM 1679 N N . LYS B 1 28 ? -38.656 -38.688 -42.562 1 26.83 28 LYS B N 1
ATOM 1680 C CA . LYS B 1 28 ? -38.281 -37.75 -41.5 1 26.83 28 LYS B CA 1
ATOM 1681 C C . LYS B 1 28 ? -37.625 -38.469 -40.344 1 26.83 28 LYS B C 1
ATOM 1683 O O . LYS B 1 28 ? -37.25 -37.875 -39.344 1 26.83 28 LYS B O 1
ATOM 1688 N N . ARG B 1 29 ? -38 -39.719 -40.188 1 26.73 29 ARG B N 1
ATOM 1689 C CA . ARG B 1 29 ? -37.781 -40.156 -38.812 1 26.73 29 ARG B CA 1
ATOM 1690 C C . ARG B 1 29 ? -36.312 -40.219 -38.469 1 26.73 29 ARG B C 1
ATOM 1692 O O . ARG B 1 29 ? -35.938 -40.781 -37.438 1 26.73 29 ARG B O 1
ATOM 1699 N N . SER B 1 30 ? -35.5 -40.188 -39.406 1 25.19 30 SER B N 1
ATOM 1700 C CA . SER B 1 30 ? -34.188 -40.594 -38.906 1 25.19 30 SER B CA 1
ATOM 1701 C C . SER B 1 30 ? -33.781 -39.75 -37.688 1 25.19 30 SER B C 1
ATOM 1703 O O . SER B 1 30 ? -33.625 -38.531 -37.812 1 25.19 30 SER B O 1
ATOM 1705 N N . ARG B 1 31 ? -34.344 -40.062 -36.5 1 26.69 31 ARG B N 1
ATOM 1706 C CA . ARG B 1 31 ? -34 -39.656 -35.156 1 26.69 31 ARG B CA 1
ATOM 1707 C C . ARG B 1 31 ? -32.469 -39.562 -34.969 1 26.69 31 ARG B C 1
ATOM 1709 O O . ARG B 1 31 ? -31.766 -40.562 -35.125 1 26.69 31 ARG B O 1
ATOM 1716 N N . SER B 1 32 ? -31.922 -38.531 -35.5 1 26.88 32 SER B N 1
ATOM 1717 C CA . SER B 1 32 ? -30.5 -38.219 -35.375 1 26.88 32 SER B CA 1
ATOM 1718 C C . SER B 1 32 ? -30 -38.469 -33.938 1 26.88 32 SER B C 1
ATOM 1720 O O . SER B 1 32 ? -30.578 -37.969 -32.969 1 26.88 32 SER B O 1
ATOM 1722 N N . ARG B 1 33 ? -29.719 -39.781 -33.531 1 28.83 33 ARG B N 1
ATOM 1723 C CA . ARG B 1 33 ? -28.812 -40.062 -32.438 1 28.83 33 ARG B CA 1
ATOM 1724 C C . ARG B 1 33 ? -27.734 -39 -32.312 1 28.83 33 ARG B C 1
ATOM 1726 O O . ARG B 1 33 ? -26.812 -38.938 -33.125 1 28.83 33 ARG B O 1
ATOM 1733 N N . SER B 1 34 ? -28.188 -37.75 -32.094 1 29.09 34 SER B N 1
ATOM 1734 C CA . SER B 1 34 ? -27.203 -36.719 -31.75 1 29.09 34 SER B CA 1
ATOM 1735 C C . SER B 1 34 ? -26.094 -37.281 -30.875 1 29.09 34 SER B C 1
ATOM 1737 O O . SER B 1 34 ? -26.375 -37.906 -29.844 1 29.09 34 SER B O 1
ATOM 1739 N N . VAL B 1 35 ? -25.047 -38 -31.406 1 30.44 35 VAL B N 1
ATOM 1740 C CA . VAL B 1 35 ? -23.797 -38.281 -30.719 1 30.44 35 VAL B CA 1
ATOM 1741 C C . VAL B 1 35 ? -23.438 -37.125 -29.797 1 30.44 35 VAL B C 1
ATOM 1743 O O . VAL B 1 35 ? -23.375 -35.969 -30.234 1 30.44 35 VAL B O 1
ATOM 1746 N N . ILE B 1 36 ? -24 -37.125 -28.625 1 31.98 36 ILE B N 1
ATOM 1747 C CA . ILE B 1 36 ? -23.469 -36.312 -27.531 1 31.98 36 ILE B CA 1
ATOM 1748 C C . ILE B 1 36 ? -21.938 -36.344 -27.578 1 31.98 36 ILE B C 1
ATOM 1750 O O . ILE B 1 36 ? -21.297 -37.375 -27.359 1 31.98 36 ILE B O 1
ATOM 1754 N N . ARG B 1 37 ? -21.297 -35.875 -28.672 1 30.03 37 ARG B N 1
ATOM 1755 C CA . ARG B 1 37 ? -19.875 -35.594 -28.484 1 30.03 37 ARG B CA 1
ATOM 1756 C C . ARG B 1 37 ? -19.594 -34.969 -27.125 1 30.03 37 ARG B C 1
ATOM 1758 O O . ARG B 1 37 ? -20.188 -33.969 -26.75 1 30.03 37 ARG B O 1
ATOM 1765 N N . HIS B 1 38 ? -19.297 -35.844 -26.109 1 32.22 38 HIS B N 1
ATOM 1766 C CA . HIS B 1 38 ? -18.641 -35.406 -24.891 1 32.22 38 HIS B CA 1
ATOM 1767 C C . HIS B 1 38 ? -17.688 -34.25 -25.172 1 32.22 38 HIS B C 1
ATOM 1769 O O . HIS B 1 38 ? -16.688 -34.406 -25.875 1 32.22 38 HIS B O 1
ATOM 1775 N N . GLN B 1 39 ? -18.203 -33.094 -25.594 1 32.75 39 GLN B N 1
ATOM 1776 C CA . GLN B 1 39 ? -17.312 -31.938 -25.531 1 32.75 39 GLN B CA 1
ATOM 1777 C C . GLN B 1 39 ? -16.375 -32.031 -24.328 1 32.75 39 GLN B C 1
ATOM 1779 O O . GLN B 1 39 ? -16.828 -32.031 -23.188 1 32.75 39 GLN B O 1
ATOM 1784 N N . HIS B 1 40 ? -15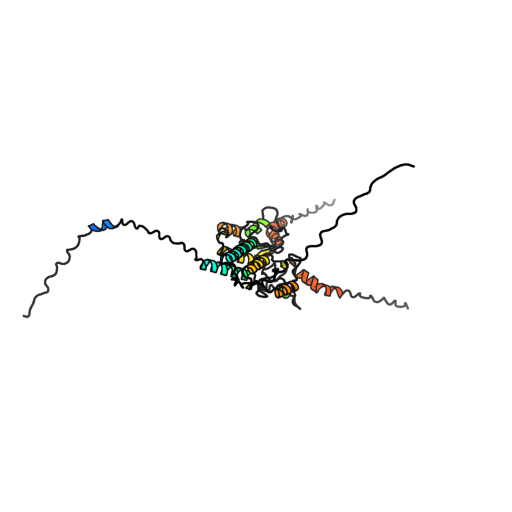.359 -32.875 -24.359 1 33.03 40 HIS B N 1
ATOM 1785 C CA . HIS B 1 40 ? -14.273 -32.688 -23.406 1 33.03 40 HIS B CA 1
ATOM 1786 C C . HIS B 1 40 ? -14.016 -31.219 -23.141 1 33.03 40 HIS B C 1
ATOM 1788 O O . HIS B 1 40 ? -13.727 -30.453 -24.062 1 33.03 40 HIS B O 1
ATOM 1794 N N . GLN B 1 41 ? -14.883 -30.531 -22.406 1 35.84 41 GLN B N 1
ATOM 1795 C CA . GLN B 1 41 ? -14.383 -29.266 -21.891 1 35.84 41 GLN B CA 1
ATOM 1796 C C . GLN B 1 41 ? -12.867 -29.297 -21.719 1 35.84 41 GLN B C 1
ATOM 1798 O O . GLN B 1 41 ? -12.336 -30.062 -20.906 1 35.84 41 GLN B O 1
ATOM 1803 N N . HIS B 1 42 ? -12.133 -29.281 -22.781 1 35.72 42 HIS B N 1
ATOM 1804 C CA . HIS B 1 42 ? -10.703 -29.031 -22.656 1 35.72 42 HIS B CA 1
ATOM 1805 C C . HIS B 1 42 ? -10.414 -28.047 -21.516 1 35.72 42 HIS B C 1
ATOM 1807 O O . HIS B 1 42 ? -10.758 -26.875 -21.609 1 35.72 42 HIS B O 1
ATOM 1813 N N . PHE B 1 43 ? -10.523 -28.469 -20.234 1 39.75 43 PHE B N 1
ATOM 1814 C CA . PHE B 1 43 ? -9.812 -27.688 -19.234 1 39.75 43 PHE B CA 1
ATOM 1815 C C . PHE B 1 43 ? -8.57 -27.031 -19.828 1 39.75 43 PHE B C 1
ATOM 1817 O O . PHE B 1 43 ? -7.859 -27.656 -20.625 1 39.75 43 PHE B O 1
ATOM 1824 N N . PRO B 1 44 ? -8.586 -25.812 -19.984 1 42.41 44 PRO B N 1
ATOM 1825 C CA . PRO B 1 44 ? -7.32 -25.344 -20.547 1 42.41 44 PRO B CA 1
ATOM 1826 C C . PRO B 1 44 ? -6.148 -26.266 -20.203 1 42.41 44 PRO B C 1
ATOM 1828 O O . PRO B 1 44 ? -6.102 -26.828 -19.109 1 42.41 44 PRO B O 1
ATOM 1831 N N . ALA B 1 45 ? -5.598 -27.078 -21.062 1 44.69 45 ALA B N 1
ATOM 1832 C CA . ALA B 1 45 ? -4.488 -28.016 -20.922 1 44.69 45 ALA B CA 1
ATOM 1833 C C . ALA B 1 45 ? -3.529 -27.562 -19.812 1 44.69 45 ALA B C 1
ATOM 1835 O O . ALA B 1 45 ? -3.506 -26.391 -19.453 1 44.69 45 ALA B O 1
ATOM 1836 N N . ALA B 1 46 ? -3.025 -28.469 -19.047 1 52.19 46 ALA B N 1
ATOM 1837 C CA . ALA B 1 46 ? -1.97 -28.344 -18.047 1 52.19 46 ALA B CA 1
ATOM 1838 C C . ALA B 1 46 ? -1.011 -27.203 -18.406 1 52.19 46 ALA B C 1
ATOM 1840 O O . ALA B 1 46 ? -0.583 -26.453 -17.547 1 52.19 46 ALA B O 1
ATOM 1841 N N . ASP B 1 47 ? -0.695 -27.031 -19.703 1 60.31 47 ASP B N 1
ATOM 1842 C CA . ASP B 1 47 ? 0.256 -26.062 -20.25 1 60.31 47 ASP B CA 1
ATOM 1843 C C . ASP B 1 47 ? -0.281 -24.641 -20.156 1 60.31 47 ASP B C 1
ATOM 1845 O O . ASP B 1 47 ? 0.451 -23.719 -19.781 1 60.31 47 ASP B O 1
ATOM 1849 N N . ASP B 1 48 ? -1.719 -24.375 -20.328 1 73.19 48 ASP B N 1
ATOM 1850 C CA . ASP B 1 48 ? -2.318 -23.047 -20.297 1 73.19 48 ASP B CA 1
ATOM 1851 C C . ASP B 1 48 ? -2.377 -22.5 -18.875 1 73.19 48 ASP B C 1
ATOM 1853 O O . ASP B 1 48 ? -2.127 -21.312 -18.656 1 73.19 48 ASP B O 1
ATOM 1857 N N . SER B 1 49 ? -2.641 -23.438 -17.953 1 76.69 49 SER B N 1
ATOM 1858 C CA . SER B 1 49 ? -2.73 -23.016 -16.562 1 76.69 49 SER B CA 1
ATOM 1859 C C . SER B 1 49 ? -1.382 -22.531 -16.047 1 76.69 49 SER B C 1
ATOM 1861 O O . SER B 1 49 ? -1.31 -21.531 -15.328 1 76.69 49 SER B O 1
ATOM 1863 N N . ASN B 1 50 ? -0.423 -23.203 -16.5 1 82.75 50 ASN B N 1
ATOM 1864 C CA . ASN B 1 50 ? 0.917 -22.828 -16.062 1 82.75 50 ASN B CA 1
ATOM 1865 C C . ASN B 1 50 ? 1.338 -21.484 -16.641 1 82.75 50 ASN B C 1
ATOM 1867 O O . ASN B 1 50 ? 2.016 -20.703 -15.977 1 82.75 50 ASN B O 1
ATOM 1871 N N . VAL B 1 51 ? 0.845 -21.266 -17.844 1 88.5 51 VAL B N 1
ATOM 1872 C CA . VAL B 1 51 ? 1.172 -20 -18.484 1 88.5 51 VAL B CA 1
ATOM 1873 C C . VAL B 1 51 ? 0.464 -18.859 -17.766 1 88.5 51 VAL B C 1
ATOM 1875 O O . VAL B 1 51 ? 1.036 -17.781 -17.578 1 88.5 51 VAL B O 1
ATOM 1878 N N . ILE B 1 52 ? -0.772 -19.094 -17.359 1 91.12 52 ILE B N 1
ATOM 1879 C CA . ILE B 1 52 ? -1.546 -18.062 -16.688 1 91.12 52 ILE B CA 1
ATOM 1880 C C . ILE B 1 52 ? -0.93 -17.781 -15.32 1 91.12 52 ILE B C 1
ATOM 1882 O O . ILE B 1 52 ? -0.828 -16.625 -14.906 1 91.12 52 ILE B O 1
ATOM 1886 N N . ILE B 1 53 ? -0.532 -18.828 -14.68 1 92 53 ILE B N 1
ATOM 1887 C CA . ILE B 1 53 ? 0.073 -18.672 -13.359 1 92 53 ILE B CA 1
ATOM 1888 C C . ILE B 1 53 ? 1.38 -17.891 -13.484 1 92 53 ILE B C 1
ATOM 1890 O O . ILE B 1 53 ? 1.64 -16.969 -12.703 1 92 53 ILE B O 1
ATOM 1894 N N . SER B 1 54 ? 2.16 -18.266 -14.477 1 92.69 54 SER B N 1
ATOM 1895 C CA . SER B 1 54 ? 3.43 -17.578 -14.688 1 92.69 54 SER B CA 1
ATOM 1896 C C . SER B 1 54 ? 3.217 -16.109 -15 1 92.69 54 SER B C 1
ATOM 1898 O O . SER B 1 54 ? 3.908 -15.242 -14.453 1 92.69 54 SER B O 1
ATOM 1900 N N . SER B 1 55 ? 2.277 -15.797 -15.844 1 95.88 55 SER B N 1
ATOM 1901 C CA . SER B 1 55 ? 1.973 -14.414 -16.188 1 95.88 55 SER B CA 1
ATOM 1902 C C . SER B 1 55 ? 1.451 -13.641 -14.984 1 95.88 55 SER B C 1
ATOM 1904 O O . SER B 1 55 ? 1.753 -12.453 -14.812 1 95.88 55 SER B O 1
ATOM 1906 N N . THR B 1 56 ? 0.657 -14.305 -14.195 1 96.94 56 THR B N 1
ATOM 1907 C CA . THR B 1 56 ? 0.132 -13.703 -12.977 1 96.94 56 THR B CA 1
ATOM 1908 C C . THR B 1 56 ? 1.264 -13.359 -12.008 1 96.94 56 THR B C 1
ATOM 1910 O O . THR B 1 56 ? 1.326 -12.25 -11.484 1 96.94 56 THR B O 1
ATOM 1913 N N . LEU B 1 57 ? 2.143 -14.289 -11.797 1 96.44 57 LEU B N 1
ATOM 1914 C CA . LEU B 1 57 ? 3.266 -14.055 -10.891 1 96.44 57 LEU B CA 1
ATOM 1915 C C . LEU B 1 57 ? 4.148 -12.922 -11.406 1 96.44 57 LEU B C 1
ATOM 1917 O O . LEU B 1 57 ? 4.652 -12.117 -10.625 1 96.44 57 LEU B O 1
ATOM 1921 N N . ASP B 1 58 ? 4.285 -12.828 -12.766 1 97.44 58 ASP B N 1
ATOM 1922 C CA . ASP B 1 58 ? 5.047 -11.742 -13.359 1 97.44 58 ASP B CA 1
ATOM 1923 C C . ASP B 1 58 ? 4.395 -10.391 -13.07 1 97.44 58 ASP B C 1
ATOM 1925 O O . ASP B 1 58 ? 5.078 -9.422 -12.742 1 97.44 58 ASP B O 1
ATOM 1929 N N . ALA B 1 59 ? 3.135 -10.352 -13.219 1 98 59 ALA B N 1
ATOM 1930 C CA . ALA B 1 59 ? 2.4 -9.109 -12.992 1 98 59 ALA B CA 1
ATOM 1931 C C . ALA B 1 59 ? 2.473 -8.688 -11.531 1 98 59 ALA B C 1
ATOM 1933 O O . ALA B 1 59 ? 2.607 -7.496 -11.227 1 98 59 ALA B O 1
ATOM 1934 N N . ILE B 1 60 ? 2.371 -9.609 -10.641 1 98.31 60 ILE B N 1
ATOM 1935 C CA . ILE B 1 60 ? 2.457 -9.305 -9.211 1 98.31 60 ILE B CA 1
ATOM 1936 C C . ILE B 1 60 ? 3.867 -8.828 -8.867 1 98.31 60 ILE B C 1
ATOM 1938 O O . ILE B 1 60 ? 4.039 -7.887 -8.094 1 98.31 60 ILE B O 1
ATOM 1942 N N . LEU B 1 61 ? 4.832 -9.508 -9.461 1 98.25 61 LEU B N 1
ATOM 1943 C CA . LEU B 1 61 ? 6.219 -9.086 -9.297 1 98.25 61 LEU B CA 1
ATOM 1944 C C . LEU B 1 61 ? 6.395 -7.633 -9.727 1 98.25 61 LEU B C 1
ATOM 1946 O O . LEU B 1 61 ? 7.023 -6.844 -9.016 1 98.25 61 LEU B O 1
ATOM 1950 N N . ASP B 1 62 ? 5.844 -7.285 -10.844 1 98.31 62 ASP B N 1
ATOM 1951 C CA . ASP B 1 62 ? 5.941 -5.918 -11.344 1 98.31 62 ASP B CA 1
ATOM 1952 C C . ASP B 1 62 ? 5.34 -4.926 -10.352 1 98.31 62 ASP B C 1
ATOM 1954 O O . ASP B 1 62 ? 5.867 -3.824 -10.18 1 98.31 62 ASP B O 1
ATOM 1958 N N . ALA B 1 63 ? 4.27 -5.301 -9.664 1 98.25 63 ALA B N 1
ATOM 1959 C CA . ALA B 1 63 ? 3.553 -4.43 -8.734 1 98.25 63 ALA B CA 1
ATOM 1960 C C . ALA B 1 63 ? 4.402 -4.113 -7.512 1 98.25 63 ALA B C 1
ATOM 1962 O O . ALA B 1 63 ? 4.195 -3.094 -6.852 1 98.25 63 ALA B O 1
ATOM 1963 N N . VAL B 1 64 ? 5.422 -4.992 -7.223 1 98.62 64 VAL B N 1
ATOM 1964 C CA . VAL B 1 64 ? 6.23 -4.781 -6.027 1 98.62 64 VAL B CA 1
ATOM 1965 C C . VAL B 1 64 ? 7.695 -4.617 -6.418 1 98.62 64 VAL B C 1
ATOM 1967 O O . VAL B 1 64 ? 8.594 -4.988 -5.656 1 98.62 64 VAL B O 1
ATOM 1970 N N . THR B 1 65 ? 7.895 -4.176 -7.594 1 98.81 65 THR B N 1
ATOM 1971 C CA . THR B 1 65 ? 9.234 -3.809 -8.039 1 98.81 65 THR B CA 1
ATOM 1972 C C . THR B 1 65 ? 9.523 -2.342 -7.73 1 98.81 65 THR B C 1
ATOM 1974 O O . THR B 1 65 ? 8.711 -1.468 -8.031 1 98.81 65 THR B O 1
ATOM 1977 N N . CYS B 1 66 ? 10.586 -2.105 -7.094 1 98.69 66 CYS B N 1
ATOM 1978 C CA . CYS B 1 66 ? 11.023 -0.751 -6.773 1 98.69 66 CYS B CA 1
ATOM 1979 C C . CYS B 1 66 ? 11.414 0.009 -8.039 1 98.69 66 CYS B C 1
ATOM 1981 O O . CYS B 1 66 ? 12.266 -0.442 -8.797 1 98.69 66 CYS B O 1
ATOM 1983 N N . SER B 1 67 ? 10.922 1.138 -8.266 1 98.38 67 SER B N 1
ATOM 1984 C CA . SER B 1 67 ? 11.18 1.887 -9.492 1 98.38 67 SER B CA 1
ATOM 1985 C C . SER B 1 67 ? 12.562 2.531 -9.461 1 98.38 67 SER B C 1
ATOM 1987 O O . SER B 1 67 ? 13.047 3.027 -10.484 1 98.38 67 SER B O 1
ATOM 1989 N N . ILE B 1 68 ? 13.172 2.607 -8.336 1 98.19 68 ILE B N 1
ATOM 1990 C CA . ILE B 1 68 ? 14.484 3.232 -8.227 1 98.19 68 ILE B CA 1
ATOM 1991 C C . ILE B 1 68 ? 15.57 2.221 -8.57 1 98.19 68 ILE B C 1
ATOM 1993 O O . ILE B 1 68 ? 16.406 2.477 -9.438 1 98.19 68 ILE B O 1
ATOM 1997 N N . CYS B 1 69 ? 15.562 1.059 -7.988 1 98.44 69 CYS B N 1
ATOM 1998 C CA . CYS B 1 69 ? 16.609 0.076 -8.219 1 98.44 69 CYS B CA 1
ATOM 1999 C C . CYS B 1 69 ? 16.156 -0.995 -9.203 1 98.44 69 CYS B C 1
ATOM 2001 O O . CYS B 1 69 ? 16.969 -1.789 -9.688 1 98.44 69 CYS B O 1
ATOM 2003 N N . MET B 1 70 ? 14.891 -1.157 -9.445 1 98.19 70 MET B N 1
ATOM 2004 C CA . MET B 1 70 ? 14.273 -2.035 -10.438 1 98.19 70 MET B CA 1
ATOM 2005 C C . MET B 1 70 ? 14.336 -3.492 -9.992 1 98.19 70 MET B C 1
ATOM 2007 O O . MET B 1 70 ? 14.414 -4.398 -10.82 1 98.19 70 MET B O 1
ATOM 2011 N N . GLU B 1 71 ? 14.359 -3.699 -8.703 1 98.5 71 GLU B N 1
ATOM 2012 C CA . GLU B 1 71 ? 14.281 -5.02 -8.086 1 98.5 71 GLU B CA 1
ATOM 2013 C C . GLU B 1 71 ? 13.109 -5.105 -7.109 1 98.5 71 GLU B C 1
ATOM 2015 O O . GLU B 1 71 ? 12.453 -4.102 -6.836 1 98.5 71 GLU B O 1
ATOM 2020 N N . LEU B 1 72 ? 12.859 -6.355 -6.645 1 98.69 72 LEU B N 1
ATOM 2021 C CA . LEU B 1 72 ? 11.836 -6.543 -5.625 1 98.69 72 LEU B CA 1
ATOM 2022 C C . LEU B 1 72 ? 12.102 -5.641 -4.422 1 98.69 72 LEU B C 1
ATOM 2024 O O . LEU B 1 72 ? 13.242 -5.512 -3.977 1 98.69 72 LEU B O 1
ATOM 2028 N N . VAL B 1 73 ? 11.055 -5.07 -3.93 1 98.88 73 VAL B N 1
ATOM 2029 C CA . VAL B 1 73 ? 11.188 -4.137 -2.818 1 98.88 73 VAL B CA 1
ATOM 2030 C C . VAL B 1 73 ? 11.734 -4.863 -1.592 1 98.88 73 VAL B C 1
ATOM 2032 O O . VAL B 1 73 ? 11.484 -6.059 -1.411 1 98.88 73 VAL B O 1
ATOM 2035 N N . HIS B 1 74 ? 12.469 -4.199 -0.779 1 98.81 74 HIS B N 1
ATOM 2036 C CA . HIS B 1 74 ? 13.008 -4.648 0.5 1 98.81 74 HIS B CA 1
ATOM 2037 C C . HIS B 1 74 ? 12.727 -3.635 1.603 1 98.81 74 HIS B C 1
ATOM 2039 O O . HIS B 1 74 ? 13.141 -2.477 1.508 1 98.81 74 HIS B O 1
ATOM 2045 N N . ASN B 1 75 ? 12.016 -4.168 2.684 1 98.69 75 ASN B N 1
ATOM 2046 C CA . ASN B 1 75 ? 11.547 -3.246 3.715 1 98.69 75 ASN B CA 1
ATOM 2047 C C . ASN B 1 75 ? 10.859 -2.029 3.107 1 98.69 75 ASN B C 1
ATOM 2049 O O . ASN B 1 75 ? 11.273 -0.893 3.338 1 98.69 75 ASN B O 1
ATOM 2053 N N . ALA B 1 76 ? 9.805 -2.354 2.451 1 98.88 76 ALA B N 1
ATOM 2054 C CA . ALA B 1 76 ? 9.125 -1.439 1.533 1 98.88 76 ALA B CA 1
ATOM 2055 C C . ALA B 1 76 ? 8.461 -0.292 2.289 1 98.88 76 ALA B C 1
ATOM 2057 O O . ALA B 1 76 ? 7.953 -0.483 3.396 1 98.88 76 ALA B O 1
ATOM 2058 N N . VAL B 1 77 ? 8.422 0.833 1.646 1 98.94 77 VAL B N 1
ATOM 2059 C CA . VAL B 1 77 ? 7.727 2.021 2.123 1 98.94 77 VAL B CA 1
ATOM 2060 C C . VAL B 1 77 ? 6.965 2.672 0.971 1 98.94 77 VAL B C 1
ATOM 2062 O O . VAL B 1 77 ? 7.234 2.387 -0.199 1 98.94 77 VAL B O 1
ATOM 2065 N N . SER B 1 78 ? 5.98 3.449 1.312 1 98.88 78 SER B N 1
ATOM 2066 C CA . SER B 1 78 ? 5.188 4.156 0.312 1 98.88 78 SER B CA 1
ATOM 2067 C C . SER B 1 78 ? 4.875 5.582 0.762 1 98.88 78 SER B C 1
ATOM 2069 O O . SER B 1 78 ? 4.562 5.812 1.932 1 98.88 78 SER B O 1
ATOM 2071 N N . PRO B 1 79 ? 5.02 6.547 -0.14 1 98.75 79 PRO B N 1
ATOM 2072 C CA . PRO B 1 79 ? 4.426 7.855 0.141 1 98.75 79 PRO B CA 1
ATOM 2073 C C . PRO B 1 79 ? 2.91 7.789 0.322 1 98.75 79 PRO B C 1
ATOM 2075 O O . PRO B 1 79 ? 2.223 7.109 -0.444 1 98.75 79 PRO B O 1
ATOM 2078 N N . CYS B 1 80 ? 2.416 8.445 1.249 1 98.31 80 CYS B N 1
ATOM 2079 C CA . CYS B 1 80 ? 0.996 8.391 1.58 1 98.31 80 CYS B CA 1
ATOM 2080 C C . CYS B 1 80 ? 0.149 8.969 0.451 1 98.31 80 CYS B C 1
ATOM 2082 O O . CYS B 1 80 ? -0.982 8.531 0.233 1 98.31 80 CYS B O 1
ATOM 2084 N N . GLN B 1 81 ? 0.661 9.828 -0.311 1 97.75 81 GLN B N 1
ATOM 2085 C CA . GLN B 1 81 ? -0.107 10.57 -1.306 1 97.75 81 GLN B CA 1
ATOM 2086 C C . GLN B 1 81 ? -0.366 9.719 -2.547 1 97.75 81 GLN B C 1
ATOM 2088 O O . GLN B 1 81 ? -1.343 9.945 -3.264 1 97.75 81 GLN B O 1
ATOM 2093 N N . CYS B 1 82 ? 0.525 8.766 -2.756 1 98.25 82 CYS B N 1
ATOM 2094 C CA . CYS B 1 82 ? 0.348 8.055 -4.016 1 98.25 82 CYS B CA 1
ATOM 2095 C C . CYS B 1 82 ? 0.473 6.547 -3.816 1 98.25 82 CYS B C 1
ATOM 2097 O O . CYS B 1 82 ? 0.08 5.766 -4.688 1 98.25 82 CYS B O 1
ATOM 2099 N N . LEU B 1 83 ? 1.019 6.059 -2.85 1 98.81 83 LEU B N 1
ATOM 2100 C CA . LEU B 1 83 ? 1.148 4.688 -2.373 1 98.81 83 LEU B CA 1
ATOM 2101 C C . LEU B 1 83 ? 1.972 3.85 -3.348 1 98.81 83 LEU B C 1
ATOM 2103 O O . LEU B 1 83 ? 1.898 2.619 -3.33 1 98.81 83 LEU B O 1
ATOM 2107 N N . HIS B 1 84 ? 2.824 4.504 -4.168 1 98.81 84 HIS B N 1
ATOM 2108 C CA . HIS B 1 84 ? 3.824 3.713 -4.879 1 98.81 84 HIS B CA 1
ATOM 2109 C C . HIS B 1 84 ? 4.824 3.094 -3.91 1 98.81 84 HIS B C 1
ATOM 2111 O O . HIS B 1 84 ? 5.238 3.734 -2.939 1 98.81 84 HIS B O 1
ATOM 2117 N N . ALA B 1 85 ? 5.246 1.861 -4.184 1 98.88 85 ALA B N 1
ATOM 2118 C CA . ALA B 1 85 ? 6.102 1.129 -3.254 1 98.88 85 ALA B CA 1
ATOM 2119 C C . ALA B 1 85 ? 7.57 1.24 -3.658 1 98.88 85 ALA B C 1
ATOM 2121 O O . ALA B 1 85 ? 7.906 1.131 -4.84 1 98.88 85 ALA B O 1
ATOM 2122 N N . PHE B 1 86 ? 8.453 1.456 -2.703 1 98.88 86 PHE B N 1
ATOM 2123 C CA . PHE B 1 86 ? 9.898 1.535 -2.865 1 98.88 86 PHE B CA 1
ATOM 2124 C C . PHE B 1 86 ? 10.617 0.791 -1.743 1 98.88 86 PHE B C 1
ATOM 2126 O O . PHE B 1 86 ? 10.039 0.573 -0.674 1 98.88 86 PHE B O 1
ATOM 2133 N N . CYS B 1 87 ? 11.844 0.372 -2.061 1 98.94 87 CYS B N 1
ATOM 2134 C CA . CYS B 1 87 ? 12.68 -0.001 -0.921 1 98.94 87 CYS B CA 1
ATOM 2135 C C . CYS B 1 87 ? 12.82 1.162 0.053 1 98.94 87 CYS B C 1
ATOM 2137 O O . CYS B 1 87 ? 12.953 2.314 -0.365 1 98.94 87 CYS B O 1
ATOM 2139 N N . GLY B 1 88 ? 12.805 0.826 1.334 1 98.88 88 GLY B N 1
ATOM 2140 C CA . GLY B 1 88 ? 13.086 1.871 2.305 1 98.88 88 GLY B CA 1
ATOM 2141 C C . GLY B 1 88 ? 14.422 2.557 2.074 1 98.88 88 GLY B C 1
ATOM 2142 O O . GLY B 1 88 ? 14.523 3.781 2.176 1 98.88 88 GLY B O 1
ATOM 2143 N N . GLY B 1 89 ? 15.398 1.804 1.79 1 98.75 89 GLY B N 1
ATOM 2144 C CA . GLY B 1 89 ? 16.719 2.348 1.533 1 98.75 89 GLY B CA 1
ATOM 2145 C C . GLY B 1 89 ? 16.781 3.205 0.283 1 98.75 89 GLY B C 1
ATOM 2146 O O . GLY B 1 89 ? 17.391 4.277 0.289 1 98.75 89 GLY B O 1
ATOM 2147 N N . CYS B 1 90 ? 16.172 2.711 -0.812 1 98.44 90 CYS B N 1
ATOM 2148 C CA . CYS B 1 90 ? 16.156 3.459 -2.062 1 98.44 90 CYS B CA 1
ATOM 2149 C C . CYS B 1 90 ? 15.469 4.812 -1.883 1 98.44 90 CYS B C 1
ATOM 2151 O O . CYS B 1 90 ? 16 5.84 -2.312 1 98.44 90 CYS B O 1
ATOM 2153 N N . LEU B 1 91 ? 14.328 4.84 -1.231 1 98.5 91 LEU B N 1
ATOM 2154 C CA . LEU B 1 91 ? 13.594 6.09 -1.07 1 98.5 91 LEU B CA 1
ATOM 2155 C C . LEU B 1 91 ? 14.344 7.039 -0.138 1 98.5 91 LEU B C 1
ATOM 2157 O O . LEU B 1 91 ? 14.344 8.25 -0.351 1 98.5 91 LEU B O 1
ATOM 2161 N N . SER B 1 92 ? 14.906 6.492 0.903 1 97.75 92 SER B N 1
ATOM 2162 C CA . SER B 1 92 ? 15.727 7.309 1.786 1 97.75 92 SER B CA 1
ATOM 2163 C C . SER B 1 92 ? 16.844 8.016 1.011 1 97.75 92 SER B C 1
ATOM 2165 O O . SER B 1 92 ? 17.031 9.219 1.164 1 97.75 92 SER B O 1
ATOM 2167 N N . SER B 1 93 ? 17.484 7.254 0.182 1 96.31 93 SER B N 1
ATOM 2168 C CA . SER B 1 93 ? 18.562 7.828 -0.606 1 96.31 93 SER B CA 1
ATOM 2169 C C . SER B 1 93 ? 18.047 8.883 -1.581 1 96.31 93 SER B C 1
ATOM 2171 O O . SER B 1 93 ? 18.703 9.891 -1.83 1 96.31 93 SER B O 1
ATOM 2173 N N . TRP B 1 94 ? 16.906 8.609 -2.172 1 96.88 94 TRP B N 1
ATOM 2174 C CA . TRP B 1 94 ? 16.266 9.539 -3.092 1 96.88 94 TRP B CA 1
ATOM 2175 C C . TRP B 1 94 ? 15.953 10.867 -2.396 1 96.88 94 TRP B C 1
ATOM 2177 O O . TRP B 1 94 ? 16.312 11.93 -2.895 1 96.88 94 TRP B O 1
ATOM 2187 N N . ILE B 1 95 ? 15.375 10.828 -1.198 1 96.75 95 ILE B N 1
ATOM 2188 C CA . ILE B 1 95 ? 14.867 12 -0.503 1 96.75 95 ILE B CA 1
ATOM 2189 C C . ILE B 1 95 ? 16.016 12.773 0.134 1 96.75 95 ILE B C 1
ATOM 2191 O O . ILE B 1 95 ? 16.062 14 0.078 1 96.75 95 ILE B O 1
ATOM 2195 N N . PHE B 1 96 ? 16.922 12.086 0.753 1 93 96 PHE B N 1
ATOM 2196 C CA . PHE B 1 96 ? 17.938 12.734 1.585 1 93 96 PHE B CA 1
ATOM 2197 C C . PHE B 1 96 ? 19.266 12.797 0.864 1 93 96 PHE B C 1
ATOM 2199 O O . PHE B 1 96 ? 20.328 12.914 1.502 1 93 96 PHE B O 1
ATOM 2206 N N . ARG B 1 97 ? 19.234 12.688 -0.462 1 80.75 97 ARG B N 1
ATOM 2207 C CA . ARG B 1 97 ? 20.453 12.828 -1.243 1 80.75 97 ARG B CA 1
ATOM 2208 C C . ARG B 1 97 ? 21.141 14.164 -0.948 1 80.75 97 ARG B C 1
ATOM 2210 O O . ARG B 1 97 ? 20.484 15.133 -0.581 1 80.75 97 ARG B O 1
ATOM 2217 N N . GLN B 1 98 ? 22.406 14.141 -0.928 1 69.19 98 GLN B N 1
ATOM 2218 C CA . GLN B 1 98 ? 23.234 15.297 -0.625 1 69.19 98 GLN B CA 1
ATOM 2219 C C . GLN B 1 98 ? 22.797 16.516 -1.432 1 69.19 98 GLN B C 1
ATOM 2221 O O . GLN B 1 98 ? 22.594 16.422 -2.643 1 69.19 98 GLN B O 1
ATOM 2226 N N . GLY B 1 99 ? 22.422 17.641 -0.715 1 68.75 99 GLY B N 1
ATOM 2227 C CA . GLY B 1 99 ? 22.016 18.938 -1.219 1 68.75 99 GLY B CA 1
ATOM 2228 C C . GLY B 1 99 ? 20.547 19.234 -0.977 1 68.75 99 GLY B C 1
ATOM 2229 O O . GLY B 1 99 ? 20.078 19.188 0.162 1 68.75 99 GLY B O 1
ATOM 2230 N N . THR B 1 100 ? 19.797 19.219 -2.174 1 75.06 100 THR B N 1
ATOM 2231 C CA . THR B 1 100 ? 18.406 19.656 -2.08 1 75.06 100 THR B CA 1
ATOM 2232 C C . THR B 1 100 ? 17.469 18.469 -1.928 1 75.06 100 THR B C 1
ATOM 2234 O O . THR B 1 100 ? 17.438 17.594 -2.791 1 75.06 100 THR B O 1
ATOM 2237 N N . PRO B 1 101 ? 16.859 18.406 -0.783 1 80.19 101 PRO B N 1
ATOM 2238 C CA . PRO B 1 101 ? 15.883 17.328 -0.613 1 80.19 101 PRO B CA 1
ATOM 2239 C C . PRO B 1 101 ? 14.922 17.219 -1.794 1 80.19 101 PRO B C 1
ATOM 2241 O O . PRO B 1 101 ? 14.516 18.234 -2.359 1 80.19 101 PRO B O 1
ATOM 2244 N N . ARG B 1 102 ? 14.773 15.953 -2.262 1 87.44 102 ARG B N 1
ATOM 2245 C CA . ARG B 1 102 ? 13.789 15.664 -3.303 1 87.44 102 ARG B CA 1
ATOM 2246 C C . ARG B 1 102 ? 12.516 15.086 -2.703 1 87.44 102 ARG B C 1
ATOM 2248 O O . ARG B 1 102 ? 12.5 13.938 -2.25 1 87.44 102 ARG B O 1
ATOM 2255 N N . VAL B 1 103 ? 11.43 15.82 -2.826 1 94.56 103 VAL B N 1
ATOM 2256 C CA . VAL B 1 103 ? 10.234 15.391 -2.113 1 94.56 103 VAL B CA 1
ATOM 2257 C C . VAL B 1 103 ? 9.148 14.984 -3.113 1 94.56 103 VAL B C 1
ATOM 2259 O O . VAL B 1 103 ? 7.969 14.922 -2.77 1 94.56 103 VAL B O 1
ATOM 2262 N N . ASN B 1 104 ? 9.594 14.773 -4.305 1 96.62 104 ASN B N 1
ATOM 2263 C CA . ASN B 1 104 ? 8.672 14.234 -5.301 1 96.62 104 ASN B CA 1
ATOM 2264 C C . ASN B 1 104 ? 8.836 12.727 -5.457 1 96.62 104 ASN B C 1
ATOM 2266 O O . ASN B 1 104 ? 9.961 12.211 -5.418 1 96.62 104 ASN B O 1
ATOM 2270 N N . CYS B 1 105 ? 7.719 12.102 -5.574 1 98 105 CYS B N 1
ATOM 2271 C CA . CYS B 1 105 ? 7.734 10.656 -5.75 1 98 105 CYS B CA 1
ATOM 2272 C C . CYS B 1 105 ? 8.578 10.258 -6.953 1 98 105 CYS B C 1
ATOM 2274 O O . CYS B 1 105 ? 8.391 10.789 -8.055 1 98 105 CYS B O 1
ATOM 2276 N N . PRO B 1 106 ? 9.461 9.32 -6.879 1 97.81 106 PRO B N 1
ATOM 2277 C CA . PRO B 1 106 ? 10.328 8.906 -7.984 1 97.81 106 PRO B CA 1
ATOM 2278 C C . PRO B 1 106 ? 9.547 8.344 -9.172 1 97.81 106 PRO B C 1
ATOM 2280 O O . PRO B 1 106 ? 10.047 8.344 -10.297 1 97.81 106 PRO B O 1
ATOM 2283 N N . LYS B 1 107 ? 8.352 7.914 -8.922 1 98.31 107 LYS B N 1
ATOM 2284 C CA . LYS B 1 107 ? 7.609 7.242 -9.984 1 98.31 107 LYS B CA 1
ATOM 2285 C C . LYS B 1 107 ? 6.598 8.188 -10.625 1 98.31 107 LYS B C 1
ATOM 2287 O O . LYS B 1 107 ? 6.508 8.266 -11.852 1 98.31 107 LYS B O 1
ATOM 2292 N N . CYS B 1 108 ? 5.773 8.922 -9.867 1 97.88 108 CYS B N 1
ATOM 2293 C CA . CYS B 1 108 ? 4.664 9.688 -10.43 1 97.88 108 CYS B CA 1
ATOM 2294 C C . CYS B 1 108 ? 4.895 11.18 -10.266 1 97.88 108 CYS B C 1
ATOM 2296 O O . CYS B 1 108 ? 4.109 11.992 -10.758 1 97.88 108 CYS B O 1
ATOM 2298 N N . ARG B 1 109 ? 5.824 11.648 -9.422 1 97.12 109 ARG B N 1
ATOM 2299 C CA . ARG B 1 109 ? 6.312 13.016 -9.242 1 97.12 109 ARG B CA 1
ATOM 2300 C C . ARG B 1 109 ? 5.391 13.805 -8.328 1 97.12 109 ARG B C 1
ATOM 2302 O O . ARG B 1 109 ? 5.609 15 -8.102 1 97.12 109 ARG B O 1
ATOM 2309 N N . THR B 1 110 ? 4.434 13.133 -7.781 1 97 110 THR B N 1
ATOM 2310 C CA . THR B 1 110 ? 3.6 13.812 -6.797 1 97 110 THR B CA 1
ATOM 2311 C C . THR B 1 110 ? 4.43 14.25 -5.594 1 97 110 THR B C 1
ATOM 2313 O O . THR B 1 110 ? 5.348 13.539 -5.176 1 97 110 THR B O 1
ATOM 2316 N N . ASN B 1 111 ? 4.102 15.398 -5.051 1 96.62 111 ASN B N 1
ATOM 2317 C CA . ASN B 1 111 ? 4.773 15.883 -3.852 1 96.62 111 ASN B CA 1
ATOM 2318 C C . ASN B 1 111 ? 4.5 14.984 -2.648 1 96.62 111 ASN B C 1
ATOM 2320 O O . ASN B 1 111 ? 3.342 14.766 -2.287 1 96.62 111 ASN B O 1
ATOM 2324 N N . MET B 1 112 ? 5.516 14.5 -2.027 1 97.19 112 MET B N 1
ATOM 2325 C CA . MET B 1 112 ? 5.375 13.625 -0.87 1 97.19 112 MET B CA 1
ATOM 2326 C C . MET B 1 112 ? 5.484 14.414 0.43 1 97.19 112 MET B C 1
ATOM 2328 O O . MET B 1 112 ? 6.398 15.227 0.593 1 97.19 112 MET B O 1
ATOM 2332 N N . ARG B 1 113 ? 4.59 14.188 1.309 1 96.88 113 ARG B N 1
ATOM 2333 C CA . ARG B 1 113 ? 4.617 14.852 2.607 1 96.88 113 ARG B CA 1
ATOM 2334 C C . ARG B 1 113 ? 4.879 13.852 3.729 1 96.88 113 ARG B C 1
ATOM 2336 O O . ARG B 1 113 ? 5.441 14.211 4.766 1 96.88 113 ARG B O 1
ATOM 2343 N N . SER B 1 114 ? 4.449 12.664 3.525 1 98.19 114 SER B N 1
ATOM 2344 C CA . SER B 1 114 ? 4.598 11.602 4.516 1 98.19 114 SER B CA 1
ATOM 2345 C C . SER B 1 114 ? 4.852 10.25 3.846 1 98.19 114 SER B C 1
ATOM 2347 O O . SER B 1 114 ? 4.52 10.062 2.674 1 98.19 114 SER B O 1
ATOM 2349 N N . VAL B 1 115 ? 5.508 9.422 4.59 1 98.69 115 VAL B N 1
ATOM 2350 C CA . VAL B 1 115 ? 5.883 8.086 4.133 1 98.69 115 VAL B CA 1
ATOM 2351 C C . VAL B 1 115 ? 5.504 7.055 5.191 1 98.69 115 VAL B C 1
ATOM 2353 O O . VAL B 1 115 ? 5.707 7.277 6.387 1 98.69 115 VAL B O 1
ATOM 2356 N N . SER B 1 116 ? 4.957 5.922 4.758 1 98.81 116 SER B N 1
ATOM 2357 C CA . SER B 1 116 ? 4.598 4.863 5.699 1 98.81 116 SER B CA 1
ATOM 2358 C C . SER B 1 116 ? 5.234 3.535 5.305 1 98.81 116 SER B C 1
ATOM 2360 O O . SER B 1 116 ? 5.516 3.299 4.129 1 98.81 116 SER B O 1
ATOM 2362 N N . VAL B 1 117 ? 5.434 2.77 6.297 1 98.81 117 VAL B N 1
ATOM 2363 C CA . VAL B 1 117 ? 5.906 1.407 6.062 1 98.81 117 VAL B CA 1
ATOM 2364 C C . VAL B 1 117 ? 4.82 0.602 5.348 1 98.81 117 VAL B C 1
ATOM 2366 O O . VAL B 1 117 ? 3.648 0.658 5.723 1 98.81 117 VAL B O 1
ATOM 2369 N N . ASN B 1 118 ? 5.191 -0.091 4.289 1 98.81 118 ASN B N 1
ATOM 2370 C CA . ASN B 1 118 ? 4.254 -0.851 3.469 1 98.81 118 ASN B CA 1
ATOM 2371 C C . ASN B 1 118 ? 4.398 -2.352 3.697 1 98.81 118 ASN B C 1
ATOM 2373 O O . ASN B 1 118 ? 5.07 -3.041 2.926 1 98.81 118 ASN B O 1
ATOM 2377 N N . HIS B 1 119 ? 3.764 -2.875 4.668 1 98.31 119 HIS B N 1
ATOM 2378 C CA . HIS B 1 119 ? 3.867 -4.281 5.047 1 98.31 119 HIS B CA 1
ATOM 2379 C C . HIS B 1 119 ? 3.248 -5.184 3.984 1 98.31 119 HIS B C 1
ATOM 2381 O O . HIS B 1 119 ? 3.701 -6.312 3.781 1 98.31 119 HIS B O 1
ATOM 2387 N N . LEU B 1 120 ? 2.227 -4.723 3.391 1 98.69 120 LEU B N 1
ATOM 2388 C CA . LEU B 1 120 ? 1.611 -5.508 2.326 1 98.69 120 LEU B CA 1
ATOM 2389 C C . LEU B 1 120 ? 2.625 -5.828 1.232 1 98.69 120 LEU B C 1
ATOM 2391 O O . LEU B 1 120 ? 2.791 -6.992 0.854 1 98.69 120 LEU B O 1
ATOM 2395 N N . ALA B 1 121 ? 3.342 -4.789 0.747 1 98.81 121 ALA B N 1
ATOM 2396 C CA . ALA B 1 121 ? 4.363 -4.984 -0.277 1 98.81 121 ALA B CA 1
ATOM 2397 C C . ALA B 1 121 ? 5.477 -5.902 0.228 1 98.81 121 ALA B C 1
ATOM 2399 O O . ALA B 1 121 ? 6 -6.727 -0.524 1 98.81 121 ALA B O 1
ATOM 2400 N N . CYS B 1 122 ? 5.836 -5.77 1.478 1 98.56 122 CYS B N 1
ATOM 2401 C CA . CYS B 1 122 ? 6.844 -6.633 2.08 1 98.56 122 CYS B CA 1
ATOM 2402 C C . CYS B 1 122 ? 6.406 -8.094 2.047 1 98.56 122 CYS B C 1
ATOM 2404 O O . CYS B 1 122 ? 7.184 -8.969 1.668 1 98.56 122 CYS B O 1
ATOM 2406 N N . SER B 1 123 ? 5.176 -8.305 2.473 1 98.44 123 SER B N 1
ATOM 2407 C CA . SER B 1 123 ? 4.648 -9.664 2.51 1 98.44 123 SER B CA 1
ATOM 2408 C C . SER B 1 123 ? 4.625 -10.281 1.118 1 98.44 123 SER B C 1
ATOM 2410 O O . SER B 1 123 ? 5.043 -11.43 0.937 1 98.44 123 SER B O 1
ATOM 2412 N N . VAL B 1 124 ? 4.148 -9.492 0.187 1 98.69 124 VAL B N 1
ATOM 2413 C CA . VAL B 1 124 ? 4.066 -9.984 -1.186 1 98.69 124 VAL B CA 1
ATOM 2414 C C . VAL B 1 124 ? 5.469 -10.289 -1.712 1 98.69 124 VAL B C 1
ATOM 2416 O O . VAL B 1 124 ? 5.699 -11.344 -2.303 1 98.69 124 VAL B O 1
ATOM 2419 N N . SER B 1 125 ? 6.371 -9.398 -1.527 1 98.62 125 SER B N 1
ATOM 2420 C CA . SER B 1 125 ? 7.746 -9.578 -1.98 1 98.62 125 SER B CA 1
ATOM 2421 C C . SER B 1 125 ? 8.367 -10.836 -1.374 1 98.62 125 SER B C 1
ATOM 2423 O O . SER B 1 125 ? 9.016 -11.609 -2.074 1 98.62 125 SER B O 1
ATOM 2425 N N . ALA B 1 126 ? 8.156 -10.984 -0.112 1 98.25 126 ALA B N 1
ATOM 2426 C CA . ALA B 1 126 ? 8.711 -12.148 0.584 1 98.25 126 ALA B CA 1
ATOM 2427 C C . ALA B 1 126 ? 8.172 -13.445 -0.009 1 98.25 126 ALA B C 1
ATOM 2429 O O . ALA B 1 126 ? 8.914 -14.414 -0.179 1 98.25 126 ALA B O 1
ATOM 2430 N N . GLU B 1 127 ? 6.918 -13.461 -0.262 1 98.19 127 GLU B N 1
ATOM 2431 C CA . GLU B 1 127 ? 6.309 -14.656 -0.837 1 98.19 127 GLU B CA 1
ATOM 2432 C C . GLU B 1 127 ? 6.84 -14.93 -2.24 1 98.19 127 GLU B C 1
ATOM 2434 O O . GLU B 1 127 ? 7.098 -16.078 -2.602 1 98.19 127 GLU B O 1
ATOM 2439 N N . LEU B 1 128 ? 6.996 -13.914 -3.025 1 98.06 128 LEU B N 1
ATOM 2440 C CA . LEU B 1 128 ? 7.516 -14.062 -4.379 1 98.06 128 LEU B CA 1
ATOM 2441 C C . LEU B 1 128 ? 8.93 -14.641 -4.359 1 98.06 128 LEU B C 1
ATOM 2443 O O . LEU B 1 128 ? 9.289 -15.438 -5.23 1 98.06 128 LEU B O 1
ATOM 2447 N N . GLU B 1 129 ? 9.719 -14.273 -3.404 1 97.38 129 GLU B N 1
ATOM 2448 C CA . GLU B 1 129 ? 11.094 -14.75 -3.316 1 97.38 129 GLU B CA 1
ATOM 2449 C C . GLU B 1 129 ? 11.141 -16.266 -3.127 1 97.38 129 GLU B C 1
ATOM 2451 O O . GLU B 1 129 ? 12.117 -16.922 -3.506 1 97.38 129 GLU B O 1
ATOM 2456 N N . LYS B 1 130 ? 10.07 -16.859 -2.59 1 95.75 130 LYS B N 1
ATOM 2457 C CA . LYS B 1 130 ? 10.016 -18.312 -2.371 1 95.75 130 LYS B CA 1
ATOM 2458 C C . LYS B 1 130 ? 9.867 -19.062 -3.691 1 95.75 130 LYS B C 1
ATOM 2460 O O . LYS B 1 130 ? 10.422 -20.141 -3.859 1 95.75 130 LYS B O 1
ATOM 2465 N N . VAL B 1 131 ? 9.148 -18.406 -4.543 1 95.56 131 VAL B N 1
ATOM 2466 C CA . VAL B 1 131 ? 8.836 -19.109 -5.789 1 95.56 131 VAL B CA 1
ATOM 2467 C C . VAL B 1 131 ? 9.773 -18.609 -6.898 1 95.56 131 VAL B C 1
ATOM 2469 O O . VAL B 1 131 ? 9.922 -19.281 -7.926 1 95.56 131 VAL B O 1
ATOM 2472 N N . ARG B 1 132 ? 10.375 -17.547 -6.711 1 94.94 132 ARG B N 1
ATOM 2473 C CA . ARG B 1 132 ? 11.305 -16.969 -7.676 1 94.94 132 ARG B CA 1
ATOM 2474 C C . ARG B 1 132 ? 12.57 -16.453 -6.988 1 94.94 132 ARG B C 1
ATOM 2476 O O . ARG B 1 132 ? 12.844 -15.258 -6.984 1 94.94 132 ARG B O 1
ATOM 2483 N N . PRO B 1 133 ? 13.32 -17.422 -6.531 1 95.44 133 PRO B N 1
ATOM 2484 C CA . PRO B 1 133 ? 14.531 -17.016 -5.805 1 95.44 133 PRO B CA 1
ATOM 2485 C C . PRO B 1 133 ? 15.516 -16.234 -6.672 1 95.44 133 PRO B C 1
ATOM 2487 O O . PRO B 1 133 ? 16.312 -15.453 -6.156 1 95.44 133 PRO B O 1
ATOM 2490 N N . GLU B 1 134 ? 15.398 -16.391 -8.008 1 95.56 134 GLU B N 1
ATOM 2491 C CA . GLU B 1 134 ? 16.281 -15.68 -8.922 1 95.56 134 GLU B CA 1
ATOM 2492 C C . GLU B 1 134 ? 16 -14.18 -8.914 1 95.56 134 GLU B C 1
ATOM 2494 O O . GLU B 1 134 ? 16.859 -13.375 -9.289 1 95.56 134 GLU B O 1
ATOM 2499 N N . ASP B 1 135 ? 14.766 -13.75 -8.523 1 96.19 135 ASP B N 1
ATOM 2500 C CA . ASP B 1 135 ? 14.375 -12.344 -8.492 1 96.19 135 ASP B CA 1
ATOM 2501 C C . ASP B 1 135 ? 14.695 -11.719 -7.137 1 96.19 135 ASP B C 1
ATOM 2503 O O . ASP B 1 135 ? 14.492 -10.516 -6.945 1 96.19 135 ASP B O 1
ATOM 2507 N N . ALA B 1 136 ? 15.211 -12.516 -6.199 1 96.94 136 ALA B N 1
ATOM 2508 C CA . ALA B 1 136 ? 15.523 -12.008 -4.867 1 96.94 136 ALA B CA 1
ATOM 2509 C C . ALA B 1 136 ? 16.766 -11.133 -4.891 1 96.94 136 ALA B C 1
ATOM 2511 O O . ALA B 1 136 ? 17.734 -11.438 -5.598 1 96.94 136 ALA B O 1
ATOM 2512 N N . LYS B 1 137 ? 16.734 -10.086 -4.086 1 97.25 137 LYS B N 1
ATOM 2513 C CA . LYS B 1 137 ? 17.906 -9.227 -3.924 1 97.25 137 LYS B CA 1
ATOM 2514 C C . LYS B 1 137 ? 19.062 -9.992 -3.285 1 97.25 137 LYS B C 1
ATOM 2516 O O . LYS B 1 137 ? 18.859 -10.812 -2.389 1 97.25 137 LYS B O 1
ATOM 2521 N N . ALA B 1 138 ? 20.266 -9.68 -3.713 1 97.88 138 ALA B N 1
ATOM 2522 C CA . ALA B 1 138 ? 21.438 -10.258 -3.084 1 97.88 138 ALA B CA 1
ATOM 2523 C C . ALA B 1 138 ? 21.547 -9.844 -1.621 1 97.88 138 ALA B C 1
ATOM 2525 O O . ALA B 1 138 ? 21.234 -8.703 -1.271 1 97.88 138 ALA B O 1
ATOM 2526 N N . PRO B 1 139 ? 22 -10.781 -0.823 1 97.69 139 PRO B N 1
ATOM 2527 C CA . PRO B 1 139 ? 22.109 -10.469 0.604 1 97.69 139 PRO B CA 1
ATOM 2528 C C . PRO B 1 139 ? 22.922 -9.203 0.866 1 97.69 139 PRO B C 1
ATOM 2530 O O . PRO B 1 139 ? 22.562 -8.398 1.735 1 97.69 139 PRO B O 1
ATOM 2533 N N . LYS B 1 140 ? 24.016 -9.008 0.143 1 98.12 140 LYS B N 1
ATOM 2534 C CA . LYS B 1 140 ? 24.828 -7.812 0.31 1 98.12 140 LYS B CA 1
ATOM 2535 C C . LYS B 1 140 ? 24.031 -6.547 0.024 1 98.12 140 LYS B C 1
ATOM 2537 O O . LYS B 1 140 ? 24.156 -5.547 0.734 1 98.12 140 LYS B O 1
ATOM 2542 N N . ASP B 1 141 ? 23.156 -6.582 -1.021 1 98.25 141 ASP B N 1
ATOM 2543 C CA . ASP B 1 141 ? 22.344 -5.43 -1.371 1 98.25 141 ASP B CA 1
ATOM 2544 C C . ASP B 1 141 ? 21.297 -5.152 -0.291 1 98.25 141 ASP B C 1
ATOM 2546 O O . ASP B 1 141 ? 21 -3.992 0.016 1 98.25 141 ASP B O 1
ATOM 2550 N N . LYS B 1 142 ? 20.688 -6.199 0.287 1 98.56 142 LYS B N 1
ATOM 2551 C CA . LYS B 1 142 ? 19.734 -6.035 1.371 1 98.56 142 LYS B CA 1
ATOM 2552 C C . LYS B 1 142 ? 20.359 -5.344 2.572 1 98.56 142 LYS B C 1
ATOM 2554 O O . LYS B 1 142 ? 19.75 -4.465 3.184 1 98.56 142 LYS B O 1
ATOM 2559 N N . ILE B 1 143 ? 21.594 -5.734 2.863 1 98.62 143 ILE B N 1
ATOM 2560 C CA . ILE B 1 143 ? 22.312 -5.141 3.982 1 98.62 143 ILE B CA 1
ATOM 2561 C C . ILE B 1 143 ? 22.562 -3.656 3.717 1 98.62 143 ILE B C 1
ATOM 2563 O O . ILE B 1 143 ? 22.344 -2.82 4.594 1 98.62 143 ILE B O 1
ATOM 2567 N N . LEU B 1 144 ? 23 -3.328 2.525 1 98.5 144 LEU B N 1
ATOM 2568 C CA . LEU B 1 144 ? 23.25 -1.939 2.158 1 98.5 144 LEU B CA 1
ATOM 2569 C C . LEU B 1 144 ? 21.969 -1.12 2.221 1 98.5 144 LEU B C 1
ATOM 2571 O O . LEU B 1 144 ? 21.969 0.015 2.703 1 98.5 144 LEU B O 1
ATOM 2575 N N . LEU B 1 145 ? 20.891 -1.66 1.766 1 98.62 145 LEU B N 1
ATOM 2576 C CA . LEU B 1 145 ? 19.594 -0.98 1.808 1 98.62 145 LEU B CA 1
ATOM 2577 C C . LEU B 1 145 ? 19.156 -0.742 3.246 1 98.62 145 LEU B C 1
ATOM 2579 O O . LEU B 1 145 ? 18.625 0.319 3.566 1 98.62 145 LEU B O 1
ATOM 2583 N N . ASP B 1 146 ? 19.328 -1.769 4.062 1 98.62 146 ASP B N 1
ATOM 2584 C CA . ASP B 1 146 ? 18.984 -1.627 5.473 1 98.62 146 ASP B CA 1
ATOM 2585 C C . ASP B 1 146 ? 19.781 -0.505 6.129 1 98.62 146 ASP B C 1
ATOM 2587 O O . ASP B 1 146 ? 19.25 0.241 6.957 1 98.62 146 ASP B O 1
ATOM 2591 N N . GLN B 1 147 ? 21 -0.323 5.742 1 98.19 147 GLN B N 1
ATOM 2592 C CA . GLN B 1 147 ? 21.859 0.724 6.289 1 98.19 147 GLN B CA 1
ATOM 2593 C C . GLN B 1 147 ? 21.391 2.107 5.848 1 98.19 147 GLN B C 1
ATOM 2595 O O . GLN B 1 147 ? 21.453 3.066 6.617 1 98.19 147 GLN B O 1
ATOM 2600 N N . ALA B 1 148 ? 20.891 2.184 4.664 1 97.62 148 ALA B N 1
ATOM 2601 C CA . ALA B 1 148 ? 20.484 3.465 4.094 1 97.62 148 ALA B CA 1
ATOM 2602 C C . ALA B 1 148 ? 19.062 3.826 4.523 1 97.62 148 ALA B C 1
ATOM 2604 O O . ALA B 1 148 ? 18.625 4.965 4.344 1 97.62 148 ALA B O 1
ATOM 2605 N N . ASN B 1 149 ? 18.312 2.912 5.125 1 98.5 149 ASN B N 1
ATOM 2606 C CA . ASN B 1 149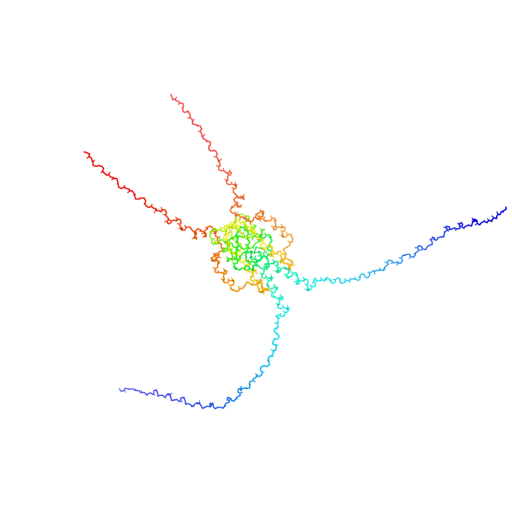 ? 16.891 3.064 5.414 1 98.5 149 ASN B CA 1
ATOM 2607 C C . ASN B 1 149 ? 16.656 3.969 6.621 1 98.5 149 ASN B C 1
ATOM 2609 O O . ASN B 1 149 ? 17 3.609 7.746 1 98.5 149 ASN B O 1
ATOM 2613 N N . ARG B 1 150 ? 15.992 5.02 6.383 1 97.44 150 ARG B N 1
ATOM 2614 C CA . ARG B 1 150 ? 15.734 5.977 7.453 1 97.44 150 ARG B CA 1
ATOM 2615 C C . ARG B 1 150 ? 14.312 5.848 7.977 1 97.44 150 ARG B C 1
ATOM 2617 O O . ARG B 1 150 ? 13.914 6.547 8.906 1 97.44 150 ARG B O 1
ATOM 2624 N N . PHE B 1 151 ? 13.539 5.031 7.367 1 98.12 151 PHE B N 1
ATOM 2625 C CA . PHE B 1 151 ? 12.141 4.844 7.727 1 98.12 151 PHE B CA 1
ATOM 2626 C C . PHE B 1 151 ? 11.969 3.619 8.617 1 98.12 151 PHE B C 1
ATOM 2628 O O . PHE B 1 151 ? 11.281 2.664 8.242 1 98.12 151 PHE B O 1
ATOM 2635 N N . SER B 1 152 ? 12.586 3.596 9.734 1 95.62 152 SER B N 1
ATOM 2636 C CA . SER B 1 152 ? 12.523 2.484 10.672 1 95.62 152 SER B CA 1
ATOM 2637 C C . SER B 1 152 ? 12.016 2.941 12.039 1 95.62 152 SER B C 1
ATOM 2639 O O . SER B 1 152 ? 12.18 4.105 12.414 1 95.62 152 SER B O 1
ATOM 2641 N N . GLY B 1 153 ? 11.281 2.002 12.773 1 95.56 153 GLY B N 1
ATOM 2642 C CA . GLY B 1 153 ? 10.914 2.268 14.156 1 95.56 153 GLY B CA 1
ATOM 2643 C C . GLY B 1 153 ? 9.531 2.877 14.297 1 95.56 153 GLY B C 1
ATOM 2644 O O . GLY B 1 153 ? 9.031 3.023 15.414 1 95.56 153 GLY B O 1
ATOM 2645 N N . LYS B 1 154 ? 8.961 3.393 13.328 1 96.25 154 LYS B N 1
ATOM 2646 C CA . LYS B 1 154 ? 7.609 3.941 13.297 1 96.25 154 LYS B CA 1
ATOM 2647 C C . LYS B 1 154 ? 6.82 3.408 12.102 1 96.25 154 LYS B C 1
ATOM 2649 O O . LYS B 1 154 ? 7.398 2.811 11.195 1 96.25 154 LYS B O 1
ATOM 2654 N N . LYS B 1 155 ? 5.535 3.635 12.125 1 96.19 155 LYS B N 1
ATOM 2655 C CA . LYS B 1 155 ? 4.684 3.215 11.016 1 96.19 155 LYS B CA 1
ATOM 2656 C C . LYS B 1 155 ? 4.637 4.281 9.93 1 96.19 155 LYS B C 1
ATOM 2658 O O . LYS B 1 155 ? 4.438 3.965 8.75 1 96.19 155 LYS B O 1
ATOM 2663 N N . MET B 1 156 ? 4.785 5.453 10.359 1 98.06 156 MET B N 1
ATOM 2664 C CA . MET B 1 156 ? 4.633 6.59 9.461 1 98.06 156 MET B CA 1
ATOM 2665 C C . MET B 1 156 ? 5.617 7.699 9.805 1 98.06 156 MET B C 1
ATOM 2667 O O . MET B 1 156 ? 5.992 7.863 10.969 1 98.06 156 MET B O 1
ATOM 2671 N N . PHE B 1 157 ? 6.016 8.531 8.773 1 98.31 157 PHE B N 1
ATOM 2672 C CA . PHE B 1 157 ? 7.016 9.586 8.898 1 98.31 157 PHE B CA 1
ATOM 2673 C C . PHE B 1 157 ? 6.566 10.844 8.156 1 98.31 157 PHE B C 1
ATOM 2675 O O . PHE B 1 157 ? 6.152 10.773 7 1 98.31 157 PHE B O 1
ATOM 2682 N N . HIS B 1 158 ? 6.656 11.875 8.906 1 97.75 158 HIS B N 1
ATOM 2683 C CA . HIS B 1 158 ? 6.43 13.172 8.273 1 97.75 158 HIS B CA 1
ATOM 2684 C C . HIS B 1 158 ? 7.738 13.789 7.793 1 97.75 158 HIS B C 1
ATOM 2686 O O . HIS B 1 158 ? 8.625 14.078 8.602 1 97.75 158 HIS B O 1
ATOM 2692 N N . LEU B 1 159 ? 7.82 14.047 6.523 1 97 159 LEU B N 1
ATOM 2693 C CA . LEU B 1 159 ? 9.086 14.453 5.934 1 97 159 LEU B CA 1
ATOM 2694 C C . LEU B 1 159 ? 9.539 15.805 6.492 1 97 159 LEU B C 1
ATOM 2696 O O . LEU B 1 159 ? 10.719 16 6.762 1 97 159 LEU B O 1
ATOM 2700 N N . ALA B 1 160 ? 8.594 16.734 6.625 1 95.12 160 ALA B N 1
ATOM 2701 C CA . ALA B 1 160 ? 8.938 18.031 7.188 1 95.12 160 ALA B CA 1
ATOM 2702 C C . ALA B 1 160 ? 9.609 17.891 8.547 1 95.12 160 ALA B C 1
ATOM 2704 O O . ALA B 1 160 ? 10.602 18.562 8.836 1 95.12 160 ALA B O 1
ATOM 2705 N N . GLU B 1 161 ? 9.031 17.016 9.336 1 95.44 161 GLU B N 1
ATOM 2706 C CA . GLU B 1 161 ? 9.609 16.766 10.656 1 95.44 161 GLU B CA 1
ATOM 2707 C C . GLU B 1 161 ? 11.008 16.172 10.539 1 95.44 161 GLU B C 1
ATOM 2709 O O . GLU B 1 161 ? 11.914 16.531 11.297 1 95.44 161 GLU B O 1
ATOM 2714 N N . MET B 1 162 ? 11.172 15.32 9.648 1 94.88 162 MET B N 1
ATOM 2715 C CA . MET B 1 162 ? 12.461 14.68 9.453 1 94.88 162 MET B CA 1
ATOM 2716 C C . MET B 1 162 ? 13.5 15.688 8.969 1 94.88 162 MET B C 1
ATOM 2718 O O . MET B 1 162 ? 14.648 15.672 9.43 1 94.88 162 MET B O 1
ATOM 2722 N N . PHE B 1 163 ? 13.125 16.609 8.086 1 92.62 163 PHE B N 1
ATOM 2723 C CA . PHE B 1 163 ? 14.023 17.625 7.578 1 92.62 163 PHE B CA 1
ATOM 2724 C C . PHE B 1 163 ? 14.43 18.594 8.688 1 92.62 163 PHE B C 1
ATOM 2726 O O . PHE B 1 163 ? 15.594 18.984 8.781 1 92.62 163 PHE B O 1
ATOM 2733 N N . ASN B 1 164 ? 13.414 18.984 9.508 1 92.12 164 ASN B N 1
ATOM 2734 C CA . ASN B 1 164 ? 13.695 19.875 10.633 1 92.12 164 ASN B CA 1
ATOM 2735 C C . ASN B 1 164 ? 14.695 19.25 11.602 1 92.12 164 ASN B C 1
ATOM 2737 O O . ASN B 1 164 ? 15.57 19.938 12.133 1 92.12 164 ASN B O 1
ATOM 2741 N N . ALA B 1 165 ? 14.477 18 11.852 1 90.31 165 ALA B N 1
ATOM 2742 C CA . ALA B 1 165 ? 15.375 17.297 12.758 1 90.31 165 ALA B CA 1
ATOM 2743 C C . ALA B 1 165 ? 16.781 17.203 12.172 1 90.31 165 ALA B C 1
ATOM 2745 O O . ALA B 1 165 ? 17.766 17.266 12.914 1 90.31 165 ALA B O 1
ATOM 2746 N N . GLU B 1 166 ? 16.859 17.094 10.898 1 86.12 166 GLU B N 1
ATOM 2747 C CA . GLU B 1 166 ? 18.141 16.875 10.234 1 86.12 166 GLU B CA 1
ATOM 2748 C C . GLU B 1 166 ? 18.844 18.188 9.953 1 86.12 166 GLU B C 1
ATOM 2750 O O . GLU B 1 166 ? 20.062 18.297 10.133 1 86.12 166 GLU B O 1
ATOM 2755 N N . TYR B 1 167 ? 18.094 19.297 9.641 1 81.75 167 TYR B N 1
ATOM 2756 C CA . TYR B 1 167 ? 18.734 20.5 9.133 1 81.75 167 TYR B CA 1
ATOM 2757 C C . TYR B 1 167 ? 18.406 21.703 10.008 1 81.75 167 TYR B C 1
ATOM 2759 O O . TYR B 1 167 ? 18.953 22.797 9.82 1 81.75 167 TYR B O 1
ATOM 2767 N N . GLY B 1 168 ? 17.375 21.703 10.883 1 74.06 168 GLY B N 1
ATOM 2768 C CA . GLY B 1 168 ? 16.859 22.828 11.648 1 74.06 168 GLY B CA 1
ATOM 2769 C C . GLY B 1 168 ? 17.828 23.344 12.68 1 74.06 168 GLY B C 1
ATOM 2770 O O . GLY B 1 168 ? 17.766 24.5 13.094 1 74.06 168 GLY B O 1
ATOM 2771 N N . SER B 1 169 ? 18.625 22.609 13.344 1 64.38 169 SER B N 1
ATOM 2772 C CA . SER B 1 169 ? 19.453 23.203 14.398 1 64.38 169 SER B CA 1
ATOM 2773 C C . SER B 1 169 ? 20.344 24.297 13.844 1 64.38 169 SER B C 1
ATOM 2775 O O . SER B 1 169 ? 20.828 25.156 14.586 1 64.38 169 SER B O 1
ATOM 2777 N N . ARG B 1 170 ? 20.688 24.312 12.633 1 56.25 170 ARG B N 1
ATOM 2778 C CA . ARG B 1 170 ? 21.719 25.281 12.289 1 56.25 170 ARG B CA 1
ATOM 2779 C C . ARG B 1 170 ? 21.234 26.703 12.484 1 56.25 170 ARG B C 1
ATOM 2781 O O . ARG B 1 170 ? 22.031 27.609 12.766 1 56.25 170 ARG B O 1
ATOM 2788 N N . THR B 1 171 ? 20 26.953 12.297 1 53.28 171 THR B N 1
ATOM 2789 C CA . THR B 1 171 ? 19.594 28.359 12.359 1 53.28 171 THR B CA 1
ATOM 2790 C C . THR B 1 171 ? 19.469 28.828 13.805 1 53.28 171 THR B C 1
ATOM 2792 O O . THR B 1 171 ? 19.5 30.031 14.078 1 53.28 171 THR B O 1
ATOM 2795 N N . ALA B 1 172 ? 19.172 27.984 14.766 1 54.03 172 ALA B N 1
ATOM 2796 C CA . ALA B 1 172 ? 18.953 28.562 16.094 1 54.03 172 ALA B CA 1
ATOM 2797 C C . ALA B 1 172 ? 20.281 29 16.719 1 54.03 172 ALA B C 1
ATOM 2799 O O . ALA B 1 172 ? 20.281 29.75 17.703 1 54.03 172 ALA B O 1
ATOM 2800 N N . ARG B 1 173 ? 21.406 28.516 16.359 1 51.38 173 ARG B N 1
ATOM 2801 C CA . ARG B 1 173 ? 22.641 28.859 17.078 1 51.38 173 ARG B CA 1
ATOM 2802 C C . ARG B 1 173 ? 23.125 30.266 16.688 1 51.38 173 ARG B C 1
ATOM 2804 O O . ARG B 1 173 ? 24.078 30.781 17.266 1 51.38 173 ARG B O 1
ATOM 2811 N N . GLY B 1 174 ? 22.672 30.812 15.547 1 48.5 174 GLY B N 1
ATOM 2812 C CA . GLY B 1 174 ? 23.328 32.031 15.156 1 48.5 174 GLY B CA 1
ATOM 2813 C C . GLY B 1 174 ? 22.875 33.25 15.969 1 48.5 174 GLY B C 1
ATOM 2814 O O . GLY B 1 174 ? 23.672 34.125 16.266 1 48.5 174 GLY B O 1
ATOM 2815 N N . GLY B 1 175 ? 21.641 33.594 15.977 1 48.19 175 GLY B N 1
ATOM 2816 C CA . GLY B 1 175 ? 21.281 35 16.047 1 48.19 175 GLY B CA 1
ATOM 2817 C C . GLY B 1 175 ? 21.359 35.562 17.453 1 48.19 175 GLY B C 1
ATOM 2818 O O . GLY B 1 175 ? 20.922 36.688 17.703 1 48.19 175 GLY B O 1
ATOM 2819 N N . ARG B 1 176 ? 21.453 34.812 18.516 1 51.03 176 ARG B N 1
ATOM 2820 C CA . ARG B 1 176 ? 21.266 35.594 19.734 1 51.03 176 ARG B CA 1
ATOM 2821 C C . ARG B 1 176 ? 22.5 36.438 20.062 1 51.03 176 ARG B C 1
ATOM 2823 O O . ARG B 1 176 ? 23.453 35.938 20.672 1 51.03 176 ARG B O 1
ATOM 2830 N N . ARG B 1 177 ? 22.953 37.25 19.016 1 51.25 177 ARG B N 1
ATOM 2831 C CA . ARG B 1 177 ? 24 38.219 19.359 1 51.25 177 ARG B CA 1
ATOM 2832 C C . ARG B 1 177 ? 23.516 39.188 20.406 1 51.25 177 ARG B C 1
ATOM 2834 O O . ARG B 1 177 ? 22.453 39.812 20.25 1 51.25 177 ARG B O 1
ATOM 2841 N N . ARG B 1 178 ? 23.891 39.094 21.656 1 52.28 178 ARG B N 1
ATOM 2842 C CA . ARG B 1 178 ? 23.719 39.969 22.812 1 52.28 178 ARG B CA 1
ATOM 2843 C C . ARG B 1 178 ? 24.156 41.406 22.484 1 52.28 178 ARG B C 1
ATOM 2845 O O . ARG B 1 178 ? 25.312 41.625 22.125 1 52.28 178 ARG B O 1
ATOM 2852 N N . ARG B 1 179 ? 23.281 42.312 22.016 1 52.94 179 ARG B N 1
ATOM 2853 C CA . ARG B 1 179 ? 23.516 43.75 21.844 1 52.94 179 ARG B CA 1
ATOM 2854 C C . ARG B 1 179 ? 24.047 44.375 23.141 1 52.94 179 ARG B C 1
ATOM 2856 O O . ARG B 1 179 ? 23.391 44.312 24.172 1 52.94 179 ARG B O 1
ATOM 2863 N N . VAL B 1 180 ? 25.328 44.562 23.359 1 56.12 180 VAL B N 1
ATOM 2864 C CA . VAL B 1 180 ? 26.016 45.25 24.453 1 56.12 180 VAL B CA 1
ATOM 2865 C C . VAL B 1 180 ? 25.594 46.75 24.453 1 56.12 180 VAL B C 1
ATOM 2867 O O . VAL B 1 180 ? 25.781 47.438 23.453 1 56.12 180 VAL B O 1
ATOM 2870 N N . ARG B 1 181 ? 24.578 47.25 25.203 1 55.56 181 ARG B N 1
ATOM 2871 C CA . ARG B 1 181 ? 24.172 48.625 25.469 1 55.56 181 ARG B CA 1
ATOM 2872 C C . ARG B 1 181 ? 25.344 49.469 25.953 1 55.56 181 ARG B C 1
ATOM 2874 O O . ARG B 1 181 ? 26.031 49.094 26.906 1 55.56 181 ARG B O 1
ATOM 2881 N N . ASN B 1 182 ? 26 50.375 25.172 1 55.75 182 ASN B N 1
ATOM 2882 C CA . ASN B 1 182 ? 27.031 51.344 25.469 1 55.75 182 ASN B CA 1
ATOM 2883 C C . ASN B 1 182 ? 26.672 52.188 26.688 1 55.75 182 ASN B C 1
ATOM 2885 O O . ASN B 1 182 ? 25.547 52.656 26.812 1 55.75 182 ASN B O 1
ATOM 2889 N N . PRO B 1 183 ? 27.359 52.188 27.828 1 59.25 183 PRO B N 1
ATOM 2890 C CA . PRO B 1 183 ? 27.125 53 29.031 1 59.25 183 PRO B CA 1
ATOM 2891 C C . PRO B 1 183 ? 27.047 54.5 28.734 1 59.25 183 PRO B C 1
ATOM 2893 O O . PRO B 1 183 ? 27.656 54.969 27.781 1 59.25 183 PRO B O 1
ATOM 2896 N N . ALA B 1 184 ? 25.953 55.25 29.078 1 55.88 184 ALA B N 1
ATOM 2897 C CA . ALA B 1 184 ? 25.641 56.656 29 1 55.88 184 ALA B CA 1
ATOM 2898 C C . ALA B 1 184 ? 26.781 57.5 29.578 1 55.88 184 ALA B C 1
ATOM 2900 O O . ALA B 1 184 ? 27.25 57.219 30.688 1 55.88 184 ALA B O 1
ATOM 2901 N N . SER B 1 185 ? 27.656 58.094 28.797 1 53.56 185 SER B N 1
ATOM 2902 C CA . SER B 1 185 ? 28.688 59.062 29.172 1 53.56 185 SER B CA 1
ATOM 2903 C C . SER B 1 185 ? 28.094 60.188 29.984 1 53.56 185 SER B C 1
ATOM 2905 O O . SER B 1 185 ? 27.125 60.844 29.562 1 53.56 185 SER B O 1
ATOM 2907 N N . THR B 1 186 ? 28.078 60.25 31.297 1 54.88 186 THR B N 1
ATOM 2908 C CA . THR B 1 186 ? 27.781 61.312 32.219 1 54.88 186 THR B CA 1
ATOM 2909 C C . THR B 1 186 ? 28.578 62.594 31.875 1 54.88 186 THR B C 1
ATOM 2911 O O . THR B 1 186 ? 29.812 62.562 31.875 1 54.88 186 THR B O 1
ATOM 2914 N N . SER B 1 187 ? 28.109 63.5 31.047 1 55.25 187 SER B N 1
ATOM 2915 C CA . SER B 1 187 ? 28.672 64.812 30.734 1 55.25 187 SER B CA 1
ATOM 2916 C C . SER B 1 187 ? 28.859 65.625 32 1 55.25 187 SER B C 1
ATOM 2918 O O . SER B 1 187 ? 27.953 65.688 32.844 1 55.25 187 SER B O 1
ATOM 2920 N N . PRO B 1 188 ? 30.062 66 32.469 1 59.34 188 PRO B N 1
ATOM 2921 C CA . PRO B 1 188 ? 30.359 66.875 33.594 1 59.34 188 PRO B CA 1
ATOM 2922 C C . PRO B 1 188 ? 29.672 68.188 33.5 1 59.34 188 PRO B C 1
ATOM 2924 O O . PRO B 1 188 ? 29.406 68.688 32.406 1 59.34 188 PRO B O 1
ATOM 2927 N N . THR B 1 189 ? 28.703 68.5 34.344 1 58.06 189 THR B N 1
ATOM 2928 C CA . THR B 1 189 ? 28.094 69.875 34.469 1 58.06 189 THR B CA 1
ATOM 2929 C C . THR B 1 189 ? 29.172 70.938 34.5 1 58.06 189 THR B C 1
ATOM 2931 O O . THR B 1 189 ? 30.141 70.812 35.25 1 58.06 189 THR B O 1
ATOM 2934 N N . PRO B 1 190 ? 28.984 72 33.562 1 57.47 190 PRO B N 1
ATOM 2935 C CA . PRO B 1 190 ? 29.922 73.062 33.656 1 57.47 190 PRO B CA 1
ATOM 2936 C C . PRO B 1 190 ? 29.844 73.812 35 1 57.47 190 PRO B C 1
ATOM 2938 O O . PRO B 1 190 ? 28.797 73.75 35.656 1 57.47 190 PRO B O 1
#

Nearest PDB structures (foldseek):
  3lrq-assembly1_A  TM=8.650E-01  e=1.680E-05  Homo sapiens
  3lrq-assembly2_B  TM=8.664E-01  e=3.269E-05  Homo sapiens
  3lrq-assembly1_D  TM=8.114E-01  e=1.014E-04  Homo sapiens
  6yxe-assembly1_A-3  TM=8.807E-01  e=2.752E-04  Homo sapiens
  7jzv-assembly1_A  TM=7.055E-01  e=7.184E-03  Homo sapiens

Sequence (380 aa):
MMGDLDLLEMKRVMSTEATSAEEETQLKRSRSRSVIRHQHQHFPAADDSNVIISSTLDAILDAVTCSICMELVHNAVSPCQCLHAFCGGCLSSWIFRQGTPRVNCPKCRTNMRSVSVNHLACSVSAELEKVRPEDAKAPKDKILLDQANRFSGKKMFHLAEMFNAEYGSRTARGGRRRRVRNPASTSPTPMMGDLDLLEMKRVMSTEATSAEEETQLKRSRSRSVIRHQHQHFPAADDSNVIISSTLDAILDAVTCSICMELVHNAVSPCQCLHAFCGGCLSSWIFRQGTPRVNCPKCRTNMRSVSVNHLACSVSAELEKVRPEDAKAPKDKILLDQANRFSGKKMFHLAEMFNAEYGSRTARGGRRRRVRNPASTSPTP

InterPro domains:
  IPR001841 Zinc finger, RING-type [PS50089] (66-109)
  IPR001841 Zinc finger, RING-type [SM00184] (66-108)
  IPR013083 Zinc finger, RING/FYVE/PHD-type [G3DSA:3.30.40.10] (10-135)
  IPR017907 Zinc finger, RING-type, conserved site [PS00518] (82-91)
  IPR018957 Zinc finger, C3HC4 RING-type [PF00097] (66-108)
  IPR052256 E3 ubiquitin-protein ligase CHFR [PTHR16079] (21-152)

Organism: NCBI:txid399045

Secondary structure (DSSP, 8-state):
-----------S----------S-TTGGG----------------HHHHHHHHHHHHHHHHHHTB-TTTSSB-SSEEEETTT---EEHHHHHHHHT-SSS---B-TTT-PBP-EEEE-HHHHHHHHHHHHH-GGGSPPHHHHHHHHHH----SSSEEEHHHHHHHHHTHHHHTT----------------/------S----GGGG-----GGGGGGGGG----------------HHHHHHHHHHHHHHHHHHTB-TTTSSB-SSEEEETTT---EEHHHHHHHHT-SSS---B-TTT-PBP-EEEE-HHHHHHHHHHHHH-GGGSPPHHHHHHHHHH----SSSEEEHHHHHHHHHTHHHHTT----------------

Foldseek 3Di:
DDDDDDDDDDPDDPDDDPDDPDDDPPPPDPVPPPPPPPPPPPPPPPVVVVVVVVVVLVVLQQQQAAPQVRAGAAQWKAFPVPRRIHHLLSVLCQQPPPDHGQQADPPPGDGGFKMFGDVVSVVSSVVSCVVCVVRDDDPVVNVNSVVNGPRPDDGMDGVVVVCCVVPVVVPVPPDPPDPPPDPPPPDDDD/DDDDDDPDDDPPPDDDDPDDPPPPPPPDPPVPPPPPPPPPPPPVPPVVVVVVVVVVLVVLQQQQAAPQVRAGAAQWKAFPVPRRIHHLLSVLCQQPPPDHGQQADPPPGDGGFKMFGDVVSVVSSVVSCVVCVVRDDDPVVNVNSVVNGPRPDDGMDGVVVVCCVVPVVVPVPPDPPDPPPDPDPPDDDD

Radius of gyration: 44.32 Å; Cα contacts (8 Å, |Δi|>4): 439; chains: 2; bounding box: 89×131×193 Å

pLDDT: mean 73.94, std 30.15, range [16.78, 98.94]